Protein AF-A0A6A6KFK3-F1 (afdb_monomer_lite)

Secondary structure (DSSP, 8-state):
--------SS--TTSS-TTTGGG-SEEEE-GGGS-TTTGGGHHHHHHHHHHH--S--SEEEEEES----HHHHHHHHHHHHTTT-SEEEEEE-SSSPEEPPGGGGG-TT-SEEEEESEEE---TT----TT--EEEEES-EE-HHHHHHHHHT-TT--EEEEE--SS-S------TT--S--EEEE-SSS---------S-----B-TTSPBPEEEEEESSSSEEEEEEE-TTTTTSS---EEESSPP--SHHHHHHHHHHHHHHHHHHHHHHHHHHHHHHHHHHHHHHHHHHHHHHHHHHHHHHHHHHHHHHHHHHHHHHHHHHHHHHHHHHHHHHHHH--

Structure (mmCIF, N/CA/C/O backbone):
data_AF-A0A6A6KFK3-F1
#
_entry.id   AF-A0A6A6KFK3-F1
#
loop_
_atom_site.group_PDB
_atom_site.id
_atom_site.type_symbol
_atom_site.label_atom_id
_atom_site.label_alt_id
_atom_site.label_comp_id
_atom_site.label_asym_id
_atom_site.label_entity_id
_atom_site.label_seq_id
_atom_site.pdbx_PDB_ins_code
_atom_site.Cartn_x
_atom_site.Cartn_y
_atom_site.Cartn_z
_atom_site.occupancy
_atom_site.B_iso_or_equiv
_atom_site.auth_seq_id
_atom_site.auth_comp_id
_atom_site.auth_asym_id
_atom_site.auth_atom_id
_atom_site.pdbx_PDB_model_num
ATOM 1 N N . MET A 1 1 ? -30.598 -11.528 20.207 1.00 23.84 1 MET A N 1
ATOM 2 C CA . MET A 1 1 ? -31.319 -10.240 20.283 1.00 23.84 1 MET A CA 1
ATOM 3 C C . MET A 1 1 ? -31.056 -9.486 18.982 1.00 23.84 1 MET A C 1
ATOM 5 O O . MET A 1 1 ? -29.899 -9.348 18.609 1.00 23.84 1 MET A O 1
ATOM 9 N N . PHE A 1 2 ? -32.143 -9.164 18.273 1.00 22.23 2 PHE A N 1
ATOM 10 C CA . PHE A 1 2 ? -32.313 -8.390 17.023 1.00 22.23 2 PHE A CA 1
ATOM 11 C C . PHE A 1 2 ? -31.461 -7.097 16.966 1.00 22.23 2 PHE A C 1
ATOM 13 O O . PHE A 1 2 ? -31.098 -6.606 18.024 1.00 22.23 2 PHE A O 1
ATOM 20 N N . ALA A 1 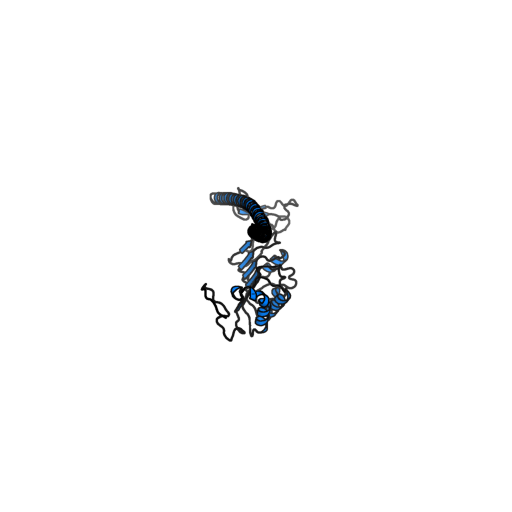3 ? -31.146 -6.391 15.870 1.00 25.17 3 ALA A N 1
ATOM 21 C CA . ALA A 1 3 ? -31.313 -6.417 14.403 1.00 25.17 3 ALA A CA 1
ATOM 22 C C . ALA A 1 3 ? -30.417 -5.246 13.869 1.00 25.17 3 ALA A C 1
ATOM 24 O O . ALA A 1 3 ? -30.033 -4.381 14.646 1.00 25.17 3 ALA A O 1
ATOM 25 N N . THR A 1 4 ? -30.027 -5.091 12.597 1.00 22.23 4 THR A N 1
ATOM 26 C CA . THR A 1 4 ? -30.889 -4.509 11.550 1.00 22.23 4 THR A CA 1
ATOM 27 C C . THR A 1 4 ? -30.185 -4.392 10.186 1.00 22.23 4 THR A C 1
ATOM 29 O O . THR A 1 4 ? -28.983 -4.181 10.068 1.00 22.23 4 THR A O 1
ATOM 32 N N . LYS A 1 5 ? -31.027 -4.514 9.154 1.00 29.05 5 LYS A N 1
ATOM 33 C CA . LYS A 1 5 ? -30.893 -4.135 7.738 1.00 29.05 5 LYS A CA 1
ATOM 34 C C . LYS A 1 5 ? -30.146 -2.804 7.502 1.00 29.05 5 LYS A C 1
ATOM 36 O O . LYS A 1 5 ? -30.608 -1.765 7.967 1.00 29.05 5 LYS A O 1
ATOM 41 N N . ARG A 1 6 ? -29.173 -2.801 6.583 1.00 21.77 6 ARG A N 1
ATOM 42 C CA . ARG A 1 6 ? -29.127 -1.833 5.469 1.00 21.77 6 ARG A CA 1
ATOM 43 C C . ARG A 1 6 ? -28.305 -2.387 4.299 1.00 21.77 6 ARG A C 1
ATOM 45 O O . ARG A 1 6 ? -27.324 -3.089 4.490 1.00 21.77 6 ARG A O 1
ATOM 52 N N . ARG A 1 7 ? -28.845 -2.160 3.104 1.00 26.81 7 ARG A N 1
ATOM 53 C CA . ARG A 1 7 ? -28.520 -2.759 1.806 1.00 26.81 7 ARG A CA 1
ATOM 54 C C . ARG A 1 7 ? -27.370 -1.952 1.188 1.00 26.81 7 ARG A C 1
ATOM 56 O O . ARG A 1 7 ? -27.601 -0.810 0.819 1.00 26.81 7 ARG A O 1
ATOM 63 N N . CYS A 1 8 ? -26.182 -2.536 1.092 1.00 22.73 8 CYS A N 1
ATOM 64 C CA . CYS A 1 8 ? -25.200 -2.214 0.059 1.00 22.73 8 CYS A CA 1
ATOM 65 C C . CYS A 1 8 ? -24.693 -3.544 -0.496 1.00 22.73 8 CYS A C 1
ATOM 67 O O . CYS A 1 8 ? -24.551 -4.528 0.230 1.00 22.73 8 CYS A O 1
ATOM 69 N N . GLU A 1 9 ? -24.583 -3.578 -1.810 1.00 26.97 9 GLU A N 1
ATOM 70 C CA . GLU A 1 9 ? -24.429 -4.754 -2.648 1.00 26.97 9 GLU A CA 1
ATOM 71 C C . GLU A 1 9 ? -23.016 -5.320 -2.523 1.00 26.97 9 GLU A C 1
ATOM 73 O O . GLU A 1 9 ? -22.135 -4.900 -3.246 1.00 26.97 9 GLU A O 1
ATOM 78 N N . ASP A 1 10 ? -22.810 -6.250 -1.591 1.00 25.53 10 ASP A N 1
ATOM 79 C CA . ASP A 1 10 ? -21.775 -7.287 -1.661 1.00 25.53 10 ASP A CA 1
ATOM 80 C C . ASP A 1 10 ? -22.170 -8.403 -0.682 1.00 25.53 10 ASP A C 1
ATOM 82 O O . ASP A 1 10 ? -22.180 -8.241 0.539 1.00 25.53 10 ASP A O 1
ATOM 86 N N . LYS A 1 11 ? -22.650 -9.525 -1.228 1.00 31.12 11 LYS A N 1
ATOM 87 C CA . LYS A 1 11 ? -23.313 -10.590 -0.465 1.00 31.12 11 LYS A CA 1
ATOM 88 C C . LYS A 1 11 ? -22.352 -11.294 0.506 1.00 31.12 11 LYS A C 1
ATOM 90 O O . LYS A 1 11 ? -21.416 -11.983 0.117 1.00 31.12 11 LYS A O 1
ATOM 95 N N . TYR A 1 12 ? -22.694 -11.134 1.779 1.00 37.06 12 TYR A N 1
ATOM 96 C CA . TYR A 1 12 ? -22.168 -11.737 2.998 1.00 37.06 12 TYR A CA 1
ATOM 97 C C . TYR A 1 12 ? -22.155 -13.279 2.991 1.00 37.06 12 TYR A C 1
ATOM 99 O O . TYR A 1 12 ? -23.208 -13.918 3.026 1.00 37.06 12 TYR A O 1
ATOM 107 N N . ILE A 1 13 ? -20.968 -13.887 3.070 1.00 42.84 13 ILE A N 1
ATOM 108 C CA . ILE A 1 13 ? -20.794 -15.309 3.404 1.00 42.84 13 ILE A CA 1
ATOM 109 C C . ILE A 1 13 ? -20.883 -15.422 4.923 1.00 42.84 13 ILE A C 1
ATOM 111 O O . ILE A 1 13 ? -19.942 -15.049 5.597 1.00 42.84 13 ILE A O 1
ATOM 115 N N . VAL A 1 14 ? -22.039 -15.831 5.440 1.00 41.59 14 VAL A N 1
ATOM 116 C CA . VAL A 1 14 ? -22.328 -16.460 6.762 1.00 41.59 14 VAL A CA 1
ATOM 117 C C . VAL A 1 14 ? -23.825 -16.299 7.051 1.00 41.59 14 VAL A C 1
ATOM 119 O O . VAL A 1 14 ? -24.380 -17.030 7.862 1.00 41.59 14 VAL A O 1
ATOM 122 N N . LYS A 1 15 ? -24.537 -15.419 6.334 1.00 38.84 15 LYS A N 1
ATOM 123 C CA . LYS A 1 15 ? -26.001 -15.365 6.435 1.00 38.84 15 LYS A CA 1
ATOM 124 C C . LYS A 1 15 ? -26.731 -16.476 5.676 1.00 38.84 15 LYS A C 1
ATOM 126 O O . LYS A 1 15 ? -27.924 -16.629 5.891 1.00 38.84 15 LYS A O 1
ATOM 131 N N . GLU A 1 16 ? -26.048 -17.229 4.812 1.00 38.00 16 GLU A N 1
ATOM 132 C CA . GLU A 1 16 ? -26.705 -18.150 3.869 1.00 38.00 16 GLU A CA 1
ATOM 133 C C . GLU A 1 16 ? -26.372 -19.635 4.081 1.00 38.00 16 GLU A C 1
ATOM 135 O O . GLU A 1 16 ? -26.774 -20.469 3.279 1.00 38.00 16 GLU A O 1
ATOM 140 N N . VAL A 1 17 ? -25.663 -20.005 5.156 1.00 42.78 17 VAL A N 1
ATOM 141 C CA . VAL A 1 17 ? -25.343 -21.420 5.402 1.00 42.78 17 VAL A CA 1
ATOM 142 C C . VAL A 1 17 ? -25.595 -21.812 6.855 1.00 42.78 17 VAL A C 1
ATOM 144 O O . VAL A 1 17 ? -24.676 -22.145 7.605 1.00 42.78 17 VAL A O 1
ATOM 147 N N . GLU A 1 18 ? -26.867 -21.812 7.251 1.00 41.81 18 GLU A N 1
ATOM 148 C CA . GLU A 1 18 ? -27.326 -22.642 8.367 1.00 41.81 18 GLU A CA 1
ATOM 149 C C . GLU A 1 18 ? -27.025 -24.116 8.021 1.00 41.81 18 GLU A C 1
ATOM 151 O O . GLU A 1 18 ? -27.778 -24.780 7.316 1.00 41.81 18 GLU A O 1
ATOM 156 N N . GLY A 1 19 ? -25.853 -24.607 8.450 1.00 51.38 19 GLY A N 1
ATOM 157 C CA . GLY A 1 19 ? -25.533 -26.040 8.519 1.00 51.38 19 GLY A CA 1
ATOM 158 C C . GLY A 1 19 ? -24.342 -26.581 7.711 1.00 51.38 19 GLY A C 1
ATOM 159 O O . GLY A 1 19 ? -24.045 -27.756 7.869 1.00 51.38 19 GLY A O 1
ATOM 160 N N . LYS A 1 20 ? -23.644 -25.797 6.869 1.00 59.97 20 LYS A N 1
ATOM 161 C CA . LYS A 1 20 ? -22.532 -26.305 6.010 1.00 59.97 20 LYS A CA 1
ATOM 162 C C . LYS A 1 20 ? -21.319 -25.372 5.872 1.00 59.97 20 LYS A C 1
ATOM 164 O O . LYS A 1 20 ? -20.531 -25.497 4.940 1.00 59.97 20 LYS A O 1
ATOM 169 N N . TRP A 1 21 ? -21.139 -24.419 6.787 1.00 66.12 21 TRP A N 1
ATOM 170 C CA . TRP A 1 21 ? -20.007 -23.477 6.743 1.00 66.12 21 TRP A CA 1
ATOM 171 C C . TRP A 1 21 ? -18.633 -24.172 6.815 1.00 66.12 21 TRP A C 1
ATOM 173 O O . TRP A 1 21 ? -17.642 -23.638 6.319 1.00 66.12 21 TRP A O 1
ATOM 183 N N . HIS A 1 22 ? -18.575 -25.371 7.403 1.00 69.69 22 HIS A N 1
ATOM 184 C CA . HIS A 1 22 ? -17.350 -26.150 7.563 1.00 69.69 22 HIS A CA 1
ATOM 185 C C . HIS A 1 22 ? -16.809 -26.718 6.245 1.00 69.69 22 HIS A C 1
ATOM 187 O O . HIS A 1 22 ? -15.664 -27.124 6.257 1.00 69.69 22 HIS A O 1
ATOM 193 N N . THR A 1 23 ? -17.547 -26.691 5.126 1.00 75.25 23 THR A N 1
ATOM 194 C CA . THR A 1 23 ? -17.063 -27.186 3.816 1.00 75.25 23 THR A CA 1
ATOM 195 C C . THR A 1 23 ? -16.925 -26.103 2.745 1.00 75.25 23 THR A C 1
ATOM 197 O O . THR A 1 23 ? -16.720 -26.407 1.570 1.00 75.25 23 THR A O 1
ATOM 200 N N . VAL A 1 24 ? -17.124 -24.832 3.103 1.00 79.50 24 VAL A N 1
ATOM 201 C CA . VAL A 1 24 ? -17.125 -23.722 2.139 1.00 79.50 24 VAL A CA 1
ATOM 202 C C . VAL A 1 24 ? -15.691 -23.341 1.745 1.00 79.50 24 VAL A C 1
ATOM 204 O O . VAL A 1 24 ? -14.943 -22.861 2.593 1.00 79.50 24 VAL A O 1
ATOM 207 N N . PRO A 1 25 ? -15.313 -23.415 0.456 1.00 82.62 25 PRO A N 1
ATOM 208 C CA . PRO A 1 25 ? -13.934 -23.165 0.039 1.00 82.62 25 PRO A CA 1
ATOM 209 C C . PRO A 1 25 ? -13.516 -21.691 0.132 1.00 82.62 25 PRO A C 1
ATOM 211 O O . PRO A 1 25 ? -12.328 -21.378 0.052 1.00 82.62 25 PRO A O 1
ATOM 214 N N . HIS A 1 26 ? -14.475 -20.767 0.244 1.00 83.62 26 HIS A N 1
ATOM 215 C CA . HIS A 1 26 ? -14.241 -19.325 0.277 1.00 83.62 26 HIS A CA 1
ATOM 216 C C . HIS A 1 26 ? -14.673 -18.745 1.625 1.00 83.62 26 HIS A C 1
ATOM 218 O O . HIS A 1 26 ? -15.863 -18.608 1.903 1.00 83.62 26 HIS A O 1
ATOM 224 N N . ILE A 1 27 ? -13.703 -18.361 2.446 1.00 81.31 27 ILE A N 1
ATOM 225 C CA . ILE A 1 27 ? -13.924 -17.804 3.778 1.00 81.31 27 ILE A CA 1
ATOM 226 C C . ILE A 1 27 ? -13.514 -16.331 3.760 1.00 81.31 27 ILE A C 1
ATOM 228 O O . ILE A 1 27 ? -12.358 -15.993 3.502 1.00 81.31 27 ILE A O 1
ATOM 232 N N . ILE A 1 28 ? -14.472 -15.445 4.026 1.00 78.00 28 ILE A N 1
ATOM 233 C CA . ILE A 1 28 ? -14.253 -13.999 4.103 1.00 78.00 28 ILE A CA 1
ATOM 234 C C . ILE A 1 28 ? -14.734 -13.526 5.471 1.00 78.00 28 ILE A C 1
ATOM 236 O O . ILE A 1 28 ? -15.903 -13.670 5.808 1.00 78.00 28 ILE A O 1
ATOM 240 N N . VAL A 1 29 ? -13.815 -12.965 6.247 1.00 73.62 29 VAL A N 1
ATOM 241 C CA . VAL A 1 29 ? -14.045 -12.429 7.585 1.00 73.62 29 VAL A CA 1
ATOM 242 C C . VAL A 1 29 ? -13.746 -10.933 7.539 1.00 73.62 29 VAL A C 1
ATOM 244 O O . VAL A 1 29 ? -12.583 -10.532 7.464 1.00 73.62 29 VAL A O 1
ATOM 247 N N . ASP A 1 30 ? -14.783 -10.099 7.530 1.00 67.12 30 ASP A N 1
ATOM 248 C CA . ASP A 1 30 ? -14.652 -8.639 7.517 1.00 67.12 30 ASP A CA 1
ATOM 249 C C . ASP A 1 30 ? -14.992 -8.009 8.883 1.00 67.12 30 ASP A C 1
ATOM 251 O O . ASP A 1 30 ? -15.391 -8.684 9.829 1.00 67.12 30 ASP A O 1
ATOM 255 N N . GLU A 1 31 ? -14.799 -6.697 9.027 1.00 56.00 31 GLU A N 1
ATOM 256 C CA . GLU A 1 31 ? -15.178 -5.995 10.265 1.00 56.00 31 GLU A CA 1
ATOM 257 C C . GLU A 1 31 ? -16.695 -5.877 10.430 1.00 56.00 31 GLU A C 1
ATOM 259 O O . GLU A 1 31 ? -17.181 -5.841 11.557 1.00 56.00 31 GLU A O 1
ATOM 264 N N . ASN A 1 32 ? -17.459 -5.884 9.331 1.00 57.25 32 ASN A N 1
ATOM 265 C CA . ASN A 1 32 ? -18.922 -5.910 9.405 1.00 57.25 32 ASN A CA 1
ATOM 266 C C . ASN A 1 32 ? -19.428 -7.220 10.025 1.00 57.25 32 ASN A C 1
ATOM 268 O O . ASN A 1 32 ? -20.548 -7.279 10.531 1.00 57.25 32 ASN A O 1
ATOM 272 N N . PHE A 1 33 ? -18.586 -8.254 10.010 1.00 52.91 33 PHE A N 1
ATOM 273 C CA . PHE A 1 33 ? -18.823 -9.543 10.625 1.00 52.91 33 PHE A CA 1
ATOM 274 C C . PHE A 1 33 ? -18.919 -9.473 12.158 1.00 52.91 33 PHE A C 1
ATOM 276 O O . PHE A 1 33 ? -19.613 -10.286 12.773 1.00 52.91 33 PHE A O 1
ATOM 283 N N . PHE A 1 34 ? -18.269 -8.491 12.795 1.00 49.25 34 PHE A N 1
ATOM 284 C CA . PHE A 1 34 ? -18.187 -8.391 14.251 1.00 49.25 34 PHE A CA 1
ATOM 285 C C . PHE A 1 34 ? -18.336 -6.943 14.739 1.00 49.25 34 PHE A C 1
ATOM 287 O O . PHE A 1 34 ? -17.484 -6.102 14.483 1.00 49.25 34 PHE A O 1
ATOM 294 N N . HIS A 1 35 ? -19.366 -6.658 15.547 1.00 51.53 35 HIS A N 1
ATOM 295 C CA . HIS A 1 35 ? -19.443 -5.402 16.314 1.00 51.53 35 HIS A CA 1
ATOM 296 C C . HIS A 1 35 ? -18.144 -5.150 17.112 1.00 51.53 35 HIS A C 1
ATOM 298 O O . HIS A 1 35 ? -17.544 -6.104 17.605 1.00 51.53 35 HIS A O 1
ATOM 304 N N . GLU A 1 36 ? -17.750 -3.885 17.324 1.00 47.75 36 GLU A N 1
ATOM 305 C CA . GLU A 1 36 ? -16.502 -3.464 18.010 1.00 47.75 36 GLU A CA 1
ATOM 306 C C . GLU A 1 36 ? -16.188 -4.228 19.315 1.00 47.75 36 GLU A C 1
ATOM 308 O O . GLU A 1 36 ? -15.032 -4.521 19.620 1.00 47.75 36 GLU A O 1
ATOM 313 N N . ARG A 1 37 ? -17.209 -4.625 20.089 1.00 43.88 37 ARG A N 1
ATOM 314 C CA . ARG A 1 37 ? -17.031 -5.405 21.331 1.00 43.88 37 ARG A CA 1
ATOM 315 C C . ARG A 1 37 ? -16.588 -6.861 21.098 1.00 43.88 37 ARG A C 1
ATOM 317 O O . ARG A 1 37 ? -15.972 -7.453 21.984 1.00 43.88 37 ARG A O 1
ATOM 324 N N . SER A 1 38 ? -16.859 -7.424 19.921 1.00 52.06 38 SER A N 1
ATOM 325 C CA . SER A 1 38 ? -16.566 -8.810 19.525 1.00 52.06 38 SER A CA 1
ATOM 326 C C . SER A 1 38 ? -15.192 -8.987 18.873 1.00 52.06 38 SER A C 1
ATOM 328 O O . SER A 1 38 ? -14.683 -10.108 18.844 1.00 52.06 38 SER A O 1
ATOM 330 N N . GLN A 1 39 ? -14.534 -7.905 18.439 1.00 54.38 39 GLN A N 1
ATOM 331 C CA . GLN A 1 39 ? -13.172 -7.977 17.895 1.00 54.38 39 GLN A CA 1
ATOM 332 C C . GLN A 1 39 ? -12.162 -8.569 18.895 1.00 54.38 39 GLN A C 1
ATOM 334 O O . GLN A 1 39 ? -11.219 -9.249 18.502 1.00 54.38 39 GLN A O 1
ATOM 339 N N . ARG A 1 40 ? -12.400 -8.408 20.207 1.00 54.69 40 ARG A N 1
ATOM 340 C CA . ARG A 1 40 ? -11.566 -9.001 21.271 1.00 54.69 40 ARG A CA 1
ATOM 341 C C . ARG A 1 40 ? -11.558 -10.537 21.277 1.00 54.69 40 ARG A C 1
ATOM 343 O O . ARG A 1 40 ? -10.669 -11.110 21.894 1.00 54.69 40 ARG A O 1
ATOM 350 N N . LYS A 1 41 ? -12.533 -11.196 20.635 1.00 64.44 41 LYS A N 1
ATOM 351 C CA . LYS A 1 41 ? -12.637 -12.666 20.526 1.00 64.44 41 LYS A CA 1
ATOM 352 C C . LYS A 1 41 ? -12.405 -13.181 19.102 1.00 64.44 41 LYS A C 1
ATOM 354 O O . LYS A 1 41 ? -12.470 -14.385 18.875 1.00 64.44 41 LYS A O 1
ATOM 359 N N . LEU A 1 42 ? -12.139 -12.287 18.153 1.00 69.38 42 LEU A N 1
ATOM 360 C CA . LEU A 1 42 ? -12.093 -12.596 16.727 1.00 69.38 42 LEU A CA 1
ATOM 361 C C . LEU A 1 42 ? -10.968 -13.581 16.390 1.00 69.38 42 LEU A C 1
ATOM 363 O O . LEU A 1 42 ? -11.193 -14.510 15.622 1.00 69.38 42 LEU A O 1
ATOM 367 N N . GLU A 1 43 ? -9.811 -13.463 17.045 1.00 71.56 43 GLU A N 1
ATOM 368 C CA . GLU A 1 43 ? -8.711 -14.424 16.885 1.00 71.56 43 GLU A CA 1
ATOM 369 C C . GLU A 1 43 ? -9.133 -15.855 17.263 1.00 71.56 43 GLU A C 1
ATOM 371 O O . GLU A 1 43 ? -8.867 -16.803 16.527 1.00 71.56 43 GLU A O 1
ATOM 376 N N . GLY A 1 44 ? -9.872 -16.003 18.368 1.00 72.38 44 GLY A N 1
ATOM 377 C CA . GLY A 1 44 ? -10.410 -17.290 18.810 1.00 72.38 44 GLY A CA 1
ATOM 378 C C . GLY A 1 44 ? -11.462 -17.857 17.855 1.00 72.38 44 GLY A C 1
ATOM 379 O O . GLY A 1 44 ? -11.523 -19.067 17.655 1.00 72.38 44 GLY A O 1
ATOM 380 N N . ILE A 1 45 ? -12.256 -16.992 17.220 1.00 74.00 45 ILE A N 1
ATOM 381 C CA . ILE A 1 45 ? -13.250 -17.408 16.225 1.00 74.00 45 ILE A CA 1
ATOM 382 C C . ILE A 1 45 ? -12.566 -17.863 14.934 1.00 74.00 45 ILE A C 1
ATOM 384 O O . ILE A 1 45 ? -12.942 -18.898 14.393 1.00 74.00 45 ILE A O 1
ATOM 388 N N . ILE A 1 46 ? -11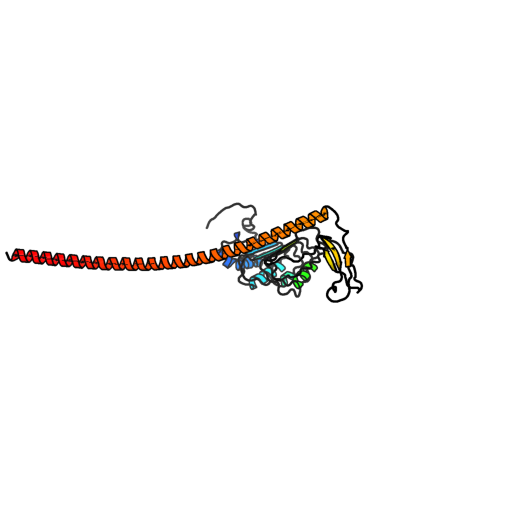.534 -17.153 14.465 1.00 78.19 46 ILE A N 1
ATOM 389 C CA . ILE A 1 46 ? -10.745 -17.586 13.303 1.00 78.19 46 ILE A CA 1
ATOM 390 C C . ILE A 1 46 ? -10.079 -18.932 13.586 1.00 78.19 46 ILE A C 1
ATOM 392 O O . ILE A 1 46 ? -10.191 -19.839 12.765 1.00 78.19 46 ILE A O 1
ATOM 396 N N . ASN A 1 47 ? -9.449 -19.088 14.756 1.00 78.31 47 ASN A N 1
ATOM 397 C CA . ASN A 1 47 ? -8.865 -20.364 15.174 1.00 78.31 47 ASN A CA 1
ATOM 398 C C . ASN A 1 47 ? -9.912 -21.481 15.131 1.00 78.31 47 ASN A C 1
ATOM 400 O O . ASN A 1 47 ? -9.677 -22.524 14.529 1.00 78.31 47 ASN A O 1
ATOM 404 N N . TYR A 1 48 ? -11.093 -21.243 15.708 1.00 77.69 48 TYR A N 1
ATOM 405 C CA . TYR A 1 48 ? -12.184 -22.212 15.690 1.00 77.69 48 TYR A CA 1
ATOM 406 C C . TYR A 1 48 ? -12.616 -22.576 14.264 1.00 77.69 48 TYR A C 1
ATOM 408 O O . TYR A 1 48 ? -12.763 -23.759 13.960 1.00 77.69 48 TYR A O 1
ATOM 416 N N . ILE A 1 49 ? -12.776 -21.584 13.382 1.00 78.56 49 ILE A N 1
ATOM 417 C CA . ILE A 1 49 ? -13.157 -21.808 11.984 1.00 78.56 49 ILE A CA 1
ATOM 418 C C . ILE A 1 49 ? -12.106 -22.664 11.282 1.00 78.56 49 ILE A C 1
ATOM 420 O O . ILE A 1 49 ? -12.460 -23.690 10.717 1.00 78.56 49 ILE A O 1
ATOM 424 N N . LEU A 1 50 ? -10.827 -22.284 11.345 1.00 80.69 50 LEU A N 1
ATOM 425 C CA . LEU A 1 50 ? -9.749 -22.986 10.643 1.00 80.69 50 LEU A CA 1
ATOM 426 C C . LEU A 1 50 ? -9.542 -24.417 11.156 1.00 80.69 50 LEU A C 1
ATOM 428 O O . LEU A 1 50 ? -9.310 -25.318 10.354 1.00 80.69 50 LEU A O 1
ATOM 432 N N . ILE A 1 51 ? -9.673 -24.636 12.469 1.00 81.81 51 ILE A N 1
ATOM 433 C CA . ILE A 1 51 ? -9.534 -25.961 13.093 1.00 81.81 51 ILE A CA 1
ATOM 434 C C . ILE A 1 51 ? -10.695 -26.882 12.705 1.00 81.81 51 ILE A C 1
ATOM 436 O O . ILE A 1 51 ? -10.492 -28.071 12.474 1.00 81.81 51 ILE A O 1
ATOM 440 N N . ARG A 1 52 ? -11.920 -26.352 12.656 1.0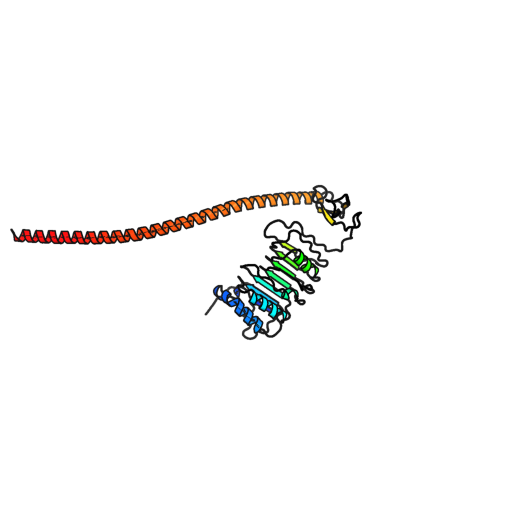0 79.06 52 ARG A N 1
ATOM 441 C CA . ARG A 1 52 ? -13.142 -27.140 12.424 1.00 79.06 52 ARG A CA 1
ATOM 442 C C . ARG A 1 52 ? -13.535 -27.219 10.950 1.00 79.06 52 ARG A C 1
ATOM 444 O O . ARG A 1 52 ? -14.526 -27.865 10.635 1.00 79.06 52 ARG A O 1
ATOM 451 N N . HIS A 1 53 ? -12.797 -26.556 10.062 1.00 82.38 53 HIS A N 1
ATOM 452 C CA . HIS A 1 53 ? -13.080 -26.584 8.636 1.00 82.38 53 HIS A CA 1
ATOM 453 C C . HIS A 1 53 ? -12.698 -27.935 8.020 1.00 82.38 53 HIS A C 1
ATOM 455 O O . HIS A 1 53 ? -11.544 -28.373 8.077 1.00 82.38 53 HIS A O 1
ATOM 461 N N . GLU A 1 54 ? -13.661 -28.570 7.375 1.00 77.62 54 GLU A N 1
ATOM 462 C CA . GLU A 1 54 ? -13.563 -29.844 6.681 1.00 77.62 54 GLU A CA 1
ATOM 463 C C . GLU A 1 54 ? -13.462 -29.602 5.169 1.00 77.62 54 GLU A C 1
ATOM 465 O O . GLU A 1 54 ? -14.352 -29.037 4.546 1.00 77.62 54 GLU A O 1
ATOM 470 N N . GLY A 1 55 ? -12.367 -30.046 4.554 1.00 80.81 55 GLY A N 1
ATOM 471 C CA . GLY A 1 55 ? -12.092 -29.794 3.137 1.00 80.81 55 GLY A CA 1
ATOM 472 C C . GLY A 1 55 ? -11.118 -28.640 2.894 1.00 80.81 55 GLY A C 1
ATOM 473 O O . GLY A 1 55 ? -10.394 -28.218 3.799 1.00 80.81 55 GLY A O 1
ATOM 474 N N . ASN A 1 56 ? -11.053 -28.198 1.638 1.00 84.94 56 ASN A N 1
ATOM 475 C CA . ASN A 1 56 ? -10.060 -27.247 1.141 1.00 84.94 56 ASN A CA 1
ATOM 476 C C . ASN A 1 56 ? -10.568 -25.807 1.230 1.00 84.94 56 ASN A C 1
ATOM 478 O O . ASN A 1 56 ? -11.710 -25.530 0.875 1.00 84.94 56 ASN A O 1
ATOM 482 N N . ILE A 1 57 ? -9.686 -24.887 1.619 1.00 86.81 57 ILE A N 1
ATOM 483 C CA . ILE A 1 57 ? -9.956 -23.447 1.653 1.00 86.81 57 ILE A CA 1
ATOM 484 C C . ILE A 1 57 ? -9.195 -22.824 0.491 1.00 86.81 57 ILE A C 1
ATOM 486 O O . ILE A 1 57 ? -8.005 -22.548 0.593 1.00 86.81 57 ILE A O 1
ATOM 490 N N . GLU A 1 58 ? -9.879 -22.590 -0.622 1.00 86.50 58 GLU A N 1
ATOM 491 C CA . GLU A 1 58 ? -9.270 -21.985 -1.806 1.00 86.50 58 GLU A CA 1
ATOM 492 C C . GLU A 1 58 ? -9.056 -20.478 -1.648 1.00 86.50 58 GLU A C 1
ATOM 494 O O . GLU A 1 58 ? -8.084 -19.934 -2.175 1.00 86.50 58 GLU A O 1
ATOM 499 N N . LYS A 1 59 ? -9.944 -19.800 -0.912 1.00 87.44 59 LYS A N 1
ATOM 500 C CA . LYS A 1 59 ? -9.886 -18.356 -0.681 1.00 87.44 59 LYS A CA 1
ATOM 501 C C . LYS A 1 59 ? -10.082 -18.037 0.788 1.00 87.44 59 LYS A C 1
ATOM 503 O O . LYS A 1 59 ? -11.122 -18.352 1.356 1.00 87.44 59 LYS A O 1
ATOM 508 N N . PHE A 1 60 ? -9.118 -17.334 1.368 1.00 87.00 60 PHE A N 1
ATOM 509 C CA . PHE A 1 60 ? -9.202 -16.814 2.723 1.00 87.00 60 PHE A CA 1
ATOM 510 C C . PHE A 1 60 ? -8.925 -15.313 2.728 1.00 87.00 60 PHE A C 1
ATOM 512 O O . PHE A 1 60 ? -7.879 -14.854 2.265 1.00 87.00 60 PHE A O 1
ATOM 519 N N . SER A 1 61 ? -9.861 -14.537 3.264 1.00 84.00 61 SER A N 1
ATOM 520 C CA . SER A 1 61 ? -9.697 -13.101 3.455 1.00 84.00 61 SER A CA 1
ATOM 521 C C . SER A 1 61 ? -10.076 -12.724 4.873 1.00 84.00 61 SER A C 1
ATOM 523 O O . SER A 1 61 ? -11.202 -12.974 5.285 1.00 84.00 61 SER A O 1
ATOM 525 N N . VAL A 1 62 ? -9.169 -12.071 5.591 1.00 83.31 62 VAL A N 1
ATOM 526 C CA . VAL A 1 62 ? -9.434 -11.528 6.923 1.00 83.31 62 VAL A CA 1
ATOM 527 C C . VAL A 1 62 ? -9.093 -10.040 6.959 1.00 83.31 62 VAL A C 1
ATOM 529 O O . VAL A 1 62 ? -8.028 -9.621 6.500 1.00 83.31 62 VAL A O 1
ATOM 532 N N . SER A 1 63 ? -10.007 -9.237 7.499 1.00 76.62 63 SER A N 1
ATOM 533 C CA . SER A 1 63 ? -9.801 -7.816 7.770 1.00 76.62 63 SER A CA 1
ATOM 534 C C . SER A 1 63 ? -10.053 -7.547 9.244 1.00 76.62 63 SER A C 1
ATOM 536 O O . SER A 1 63 ? -11.174 -7.713 9.718 1.00 76.62 63 SER A O 1
ATOM 538 N N . VAL A 1 64 ? -9.010 -7.141 9.964 1.00 73.56 64 VAL A N 1
ATOM 539 C CA . VAL A 1 64 ? -9.052 -6.950 11.418 1.00 73.56 64 VAL A CA 1
ATOM 540 C C . VAL A 1 64 ? -8.451 -5.612 11.819 1.00 73.56 64 VAL A C 1
ATOM 542 O O . VAL A 1 64 ? -7.515 -5.109 11.190 1.00 73.56 64 VAL A O 1
ATOM 545 N N . GLU A 1 65 ? -8.962 -5.044 12.909 1.00 69.81 65 GLU A N 1
ATOM 546 C CA . GLU A 1 65 ? -8.461 -3.768 13.406 1.00 69.81 65 GLU A CA 1
ATOM 547 C C . GLU A 1 65 ? -7.045 -3.917 13.971 1.00 69.81 65 GLU A C 1
ATOM 549 O O . GLU A 1 65 ? -6.158 -3.162 13.588 1.00 69.81 65 GLU A O 1
ATOM 554 N N . LYS A 1 66 ? -6.804 -4.918 14.826 1.00 68.56 66 LYS A N 1
ATOM 555 C CA . LYS A 1 66 ? -5.487 -5.229 15.399 1.00 68.56 66 LYS A CA 1
ATOM 556 C C . LYS A 1 66 ? -5.400 -6.712 15.759 1.00 68.56 66 LYS A C 1
ATOM 558 O O . LYS A 1 66 ? -6.332 -7.244 16.355 1.00 68.56 66 LYS A O 1
ATOM 563 N N . VAL A 1 67 ? -4.261 -7.338 15.468 1.00 63.66 67 VAL A N 1
ATOM 564 C CA . VAL A 1 67 ? -3.893 -8.656 16.012 1.00 63.66 67 VAL A CA 1
ATOM 565 C C . VAL A 1 67 ? -3.021 -8.416 17.240 1.00 63.66 67 VAL A C 1
ATOM 567 O O . VAL A 1 67 ? -2.057 -7.650 17.173 1.00 63.66 67 VAL A O 1
ATOM 570 N N . LYS A 1 68 ? -3.410 -8.968 18.389 1.00 63.53 68 LYS A N 1
ATOM 571 C CA . LYS A 1 68 ? -2.663 -8.810 19.644 1.00 63.53 68 LYS A CA 1
ATOM 572 C C . LYS A 1 68 ? -1.576 -9.865 19.786 1.00 63.53 68 LYS A C 1
ATOM 574 O O . LYS A 1 68 ? -0.517 -9.536 20.311 1.00 63.53 68 LYS A O 1
ATOM 579 N N . ASP A 1 69 ? -1.843 -11.086 19.328 1.00 63.31 69 ASP A N 1
ATOM 580 C CA . ASP A 1 69 ? -0.935 -12.221 19.475 1.00 63.31 69 ASP A CA 1
ATOM 581 C C . ASP A 1 69 ? -0.409 -12.699 18.113 1.00 63.31 69 ASP A C 1
ATOM 583 O O . ASP A 1 69 ? -1.144 -13.224 17.272 1.00 63.31 69 ASP A O 1
ATOM 587 N N . CYS A 1 70 ? 0.895 -12.528 17.892 1.00 57.44 70 CYS A N 1
ATOM 588 C CA . CYS A 1 70 ? 1.565 -12.978 16.675 1.00 57.44 70 CYS A CA 1
ATOM 589 C C . CYS A 1 70 ? 1.549 -14.510 16.521 1.00 57.44 70 CYS A C 1
ATOM 591 O O . CYS A 1 70 ? 1.675 -15.013 15.401 1.00 57.44 70 CYS A O 1
ATOM 593 N N . TYR A 1 71 ? 1.350 -15.260 17.612 1.00 60.22 71 TYR A N 1
ATOM 594 C CA . TYR A 1 71 ? 1.250 -16.717 17.587 1.00 60.22 71 TYR A CA 1
ATOM 595 C C . TYR A 1 71 ? 0.007 -17.192 16.826 1.00 60.22 71 TYR A C 1
ATOM 597 O O . TYR A 1 71 ? 0.098 -18.102 15.999 1.00 60.22 71 TYR A O 1
ATOM 605 N N . ASN A 1 72 ? -1.133 -16.515 17.005 1.00 68.44 72 ASN A N 1
ATOM 606 C CA . ASN A 1 72 ? -2.372 -16.845 16.296 1.00 68.44 72 ASN A CA 1
ATOM 607 C C . ASN A 1 72 ? -2.206 -16.713 14.780 1.00 68.44 72 ASN A C 1
ATOM 609 O O . ASN A 1 72 ? -2.646 -17.570 14.023 1.00 68.44 72 ASN A O 1
ATOM 613 N N . MET A 1 73 ? -1.471 -15.704 14.323 1.00 72.44 73 MET A N 1
ATOM 614 C CA . MET A 1 73 ? -1.214 -15.510 12.900 1.00 72.44 73 MET A CA 1
ATOM 615 C C . MET A 1 73 ? -0.353 -16.620 12.286 1.00 72.44 73 MET A C 1
ATOM 617 O O . MET A 1 73 ? -0.636 -17.072 11.176 1.00 72.44 73 MET A O 1
ATOM 621 N N . LYS A 1 74 ? 0.666 -17.098 13.013 1.00 76.19 74 LYS A N 1
ATOM 622 C CA . LYS A 1 74 ? 1.463 -18.262 12.593 1.00 76.19 74 LYS A CA 1
ATOM 623 C C . LYS A 1 74 ? 0.587 -19.505 12.460 1.00 76.19 74 LYS A C 1
ATOM 625 O O . LYS A 1 74 ? 0.674 -20.194 11.448 1.00 76.19 74 LYS A O 1
ATOM 630 N N . LEU A 1 75 ? -0.299 -19.743 13.430 1.00 77.25 75 LEU A N 1
ATOM 631 C CA . LEU A 1 75 ? -1.259 -20.847 13.380 1.00 77.25 75 LEU A CA 1
ATOM 632 C C . LEU A 1 75 ? -2.226 -20.729 12.198 1.00 77.25 75 LEU A C 1
ATOM 634 O O . LEU A 1 75 ? -2.525 -21.738 11.557 1.00 77.25 75 LEU A O 1
ATOM 638 N N . TRP A 1 76 ? -2.694 -19.518 11.876 1.00 83.88 76 TRP A N 1
ATOM 639 C CA . TRP A 1 76 ? -3.585 -19.301 10.733 1.00 83.88 76 TRP A CA 1
ATOM 640 C C . TRP A 1 76 ? -2.895 -19.644 9.424 1.00 83.88 76 TRP A C 1
ATOM 642 O O . TRP A 1 76 ? -3.426 -20.438 8.652 1.00 83.88 76 TRP A O 1
ATOM 652 N N . ILE A 1 77 ? -1.701 -19.089 9.195 1.00 81.62 77 ILE A N 1
ATOM 653 C CA . ILE A 1 77 ? -0.914 -19.385 7.997 1.00 81.62 77 ILE A CA 1
ATOM 654 C C . ILE A 1 77 ? -0.653 -20.883 7.910 1.00 81.62 77 ILE A C 1
ATOM 656 O O . ILE A 1 77 ? -0.990 -21.490 6.899 1.00 81.62 77 ILE A O 1
ATOM 660 N N . TRP A 1 78 ? -0.141 -21.495 8.978 1.00 82.44 78 TRP A N 1
ATOM 661 C CA . TRP A 1 78 ? 0.140 -22.926 9.005 1.00 82.44 78 TRP A CA 1
ATOM 662 C C . TRP A 1 78 ? -1.093 -23.765 8.641 1.00 82.44 78 TRP A C 1
ATOM 664 O O . TRP A 1 78 ? -1.007 -24.630 7.772 1.00 82.44 78 TRP A O 1
ATOM 674 N N . SER A 1 79 ? -2.256 -23.455 9.220 1.00 83.12 79 SER A N 1
ATOM 675 C CA . SER A 1 79 ? -3.510 -24.169 8.943 1.00 83.12 79 SER A CA 1
ATOM 676 C C . SER A 1 79 ? -3.962 -24.002 7.490 1.00 83.12 79 SER A C 1
ATOM 678 O O . SER A 1 79 ? -4.367 -24.969 6.851 1.00 83.12 79 SER A O 1
ATOM 680 N N . LEU A 1 80 ? -3.867 -22.789 6.939 1.00 85.62 80 LEU A N 1
ATOM 681 C CA . LEU A 1 80 ? -4.255 -22.494 5.556 1.00 85.62 80 LEU A CA 1
ATOM 682 C C . LEU A 1 80 ? -3.339 -23.174 4.534 1.00 85.62 80 LEU A C 1
ATOM 684 O O . LEU A 1 80 ? -3.808 -23.616 3.485 1.00 85.62 80 LEU A O 1
ATOM 688 N N . LEU A 1 81 ? -2.049 -23.309 4.848 1.00 83.19 81 LEU A N 1
ATOM 689 C CA . LEU A 1 81 ? -1.093 -24.029 4.005 1.00 83.19 81 LEU A CA 1
ATOM 690 C C . LEU A 1 81 ? -1.449 -25.516 3.872 1.00 83.19 81 LEU A C 1
ATOM 692 O O . LEU A 1 81 ? -1.243 -26.087 2.804 1.00 83.19 81 LEU A O 1
ATOM 696 N N . GLN A 1 82 ? -2.053 -26.121 4.900 1.00 82.19 82 GLN A N 1
ATOM 697 C CA . GLN A 1 82 ? -2.557 -27.501 4.839 1.00 82.19 82 GLN A CA 1
ATOM 698 C C . GLN A 1 82 ? -3.862 -27.638 4.031 1.00 82.19 82 GLN A C 1
ATOM 700 O O . GLN A 1 82 ? -4.288 -28.750 3.734 1.00 82.19 82 GLN A O 1
ATOM 705 N N . LYS A 1 83 ? -4.518 -26.524 3.678 1.00 83.31 83 LYS A N 1
ATOM 706 C CA . LYS A 1 83 ? -5.870 -26.485 3.089 1.00 83.31 83 LYS A CA 1
ATOM 707 C C . LYS A 1 83 ? -5.881 -26.072 1.608 1.00 83.31 83 LYS A C 1
ATOM 709 O O . LYS A 1 83 ? -6.942 -25.743 1.081 1.00 83.31 83 LYS A O 1
ATOM 714 N N . SER A 1 84 ? -4.734 -26.128 0.917 1.00 83.75 84 SER A N 1
ATOM 715 C CA . SER A 1 84 ? -4.568 -25.845 -0.531 1.00 83.75 84 SER A CA 1
ATOM 716 C C . SER A 1 84 ? -5.022 -24.447 -0.989 1.00 83.75 84 SER A C 1
ATOM 718 O O . SER A 1 84 ? -5.720 -24.277 -1.991 1.00 83.75 84 SER A O 1
ATOM 720 N N . ILE A 1 85 ? -4.626 -23.421 -0.237 1.00 89.25 85 ILE A N 1
ATOM 721 C CA . ILE A 1 85 ? -5.020 -22.034 -0.500 1.00 89.25 85 ILE A CA 1
ATOM 722 C C . ILE A 1 85 ? -4.505 -21.480 -1.839 1.00 89.25 85 ILE A C 1
ATOM 724 O O . ILE A 1 85 ? -3.332 -21.612 -2.189 1.00 89.25 85 ILE A O 1
ATOM 728 N N . LYS A 1 86 ? -5.396 -20.798 -2.573 1.00 90.06 86 LYS A N 1
ATOM 729 C CA . LYS A 1 86 ? -5.110 -20.113 -3.846 1.00 90.06 86 LYS A CA 1
ATOM 730 C C . LYS A 1 86 ? -5.168 -18.590 -3.712 1.00 90.06 86 LYS A C 1
ATOM 732 O O . LYS A 1 86 ? -4.404 -17.892 -4.374 1.00 90.06 86 LYS A O 1
ATOM 737 N N . GLU A 1 87 ? -6.050 -18.049 -2.877 1.00 91.31 87 GLU A N 1
ATOM 738 C CA . GLU A 1 87 ? -6.186 -16.607 -2.643 1.00 91.31 87 GLU A CA 1
ATOM 739 C C . GLU A 1 87 ? -6.090 -16.293 -1.147 1.00 91.31 87 GLU A C 1
ATOM 741 O O . GLU A 1 87 ? -6.939 -16.727 -0.371 1.00 91.31 87 GLU A O 1
ATOM 746 N N . LEU A 1 88 ? -5.092 -15.500 -0.751 1.00 90.19 88 LEU A N 1
ATOM 747 C CA . LEU A 1 88 ? -4.902 -15.058 0.629 1.00 90.19 88 LEU A CA 1
ATOM 748 C C . LEU A 1 88 ? -4.929 -13.532 0.722 1.00 90.19 88 LEU A C 1
ATOM 750 O O . LEU A 1 88 ? -4.158 -12.843 0.052 1.00 90.19 88 LEU A O 1
ATOM 754 N N . SER A 1 89 ? -5.775 -13.003 1.603 1.00 87.50 89 SER A N 1
ATOM 755 C CA . SER A 1 89 ? -5.807 -11.584 1.948 1.00 87.50 89 SER A CA 1
ATOM 756 C C . SER A 1 89 ? -5.786 -11.394 3.460 1.00 87.50 89 SER A C 1
ATOM 758 O O . SER A 1 89 ? -6.711 -11.808 4.154 1.00 87.50 89 SER A O 1
ATOM 760 N N . LEU A 1 90 ? -4.739 -10.749 3.970 1.00 85.62 90 LEU A N 1
ATOM 761 C CA . LEU A 1 90 ? -4.581 -10.400 5.379 1.00 85.62 90 LEU A CA 1
ATOM 762 C C . LEU A 1 90 ? -4.476 -8.879 5.506 1.00 85.62 90 LEU A C 1
ATOM 764 O O . LEU A 1 90 ? -3.472 -8.275 5.119 1.00 85.62 90 LEU A O 1
ATOM 768 N N . ILE A 1 91 ? -5.524 -8.251 6.035 1.00 80.19 91 ILE A N 1
ATOM 769 C CA . ILE A 1 91 ? -5.607 -6.797 6.173 1.00 80.19 91 ILE A CA 1
ATOM 770 C C . ILE A 1 91 ? -5.656 -6.434 7.654 1.00 80.19 91 ILE A C 1
ATOM 772 O O . ILE A 1 91 ? -6.636 -6.727 8.335 1.00 80.19 91 ILE A O 1
ATOM 776 N N . ILE A 1 92 ? -4.610 -5.764 8.141 1.00 77.50 92 ILE A N 1
ATOM 777 C CA . ILE A 1 92 ? -4.532 -5.257 9.515 1.00 77.50 92 ILE A CA 1
ATOM 778 C C . ILE A 1 92 ? -4.542 -3.726 9.455 1.00 77.50 92 ILE A C 1
ATOM 780 O O . ILE A 1 92 ? -3.779 -3.122 8.696 1.00 77.50 92 ILE A O 1
ATOM 784 N N . ARG A 1 93 ? -5.454 -3.073 10.187 1.00 68.50 93 ARG A N 1
ATOM 785 C CA . ARG A 1 93 ? -5.661 -1.613 10.076 1.00 68.50 93 ARG A CA 1
ATOM 786 C C . ARG A 1 93 ? -4.850 -0.786 11.073 1.00 68.50 93 ARG A C 1
ATOM 788 O O . ARG A 1 93 ? -4.484 0.343 10.745 1.00 68.50 93 ARG A O 1
ATOM 795 N N . ARG A 1 94 ? -4.582 -1.318 12.267 1.00 64.06 94 ARG A N 1
ATOM 796 C CA . ARG A 1 94 ? -3.906 -0.642 13.384 1.00 64.06 94 ARG A CA 1
ATOM 797 C C . ARG A 1 94 ? -2.930 -1.585 14.095 1.00 64.06 94 ARG A C 1
ATOM 799 O O . ARG A 1 94 ? -3.129 -2.795 14.148 1.00 64.06 94 ARG A O 1
ATOM 806 N N . GLY A 1 95 ? -1.916 -1.004 14.733 1.00 62.59 95 GLY A N 1
ATOM 807 C CA . GLY A 1 95 ? -0.924 -1.727 15.534 1.00 62.59 95 GLY A CA 1
ATOM 808 C C . GLY A 1 95 ? 0.485 -1.673 14.948 1.00 62.59 95 GLY A C 1
ATOM 809 O O . GLY A 1 95 ? 0.723 -1.000 13.950 1.00 62.59 95 GLY A O 1
ATOM 810 N N . GLN A 1 96 ? 1.416 -2.357 15.615 1.00 63.31 96 GLN A N 1
ATOM 811 C CA . GLN A 1 96 ? 2.777 -2.551 15.113 1.00 63.31 96 GLN A CA 1
ATOM 812 C C . GLN A 1 96 ? 2.760 -3.498 13.908 1.00 63.31 96 GLN A C 1
ATOM 814 O O . GLN A 1 96 ? 1.835 -4.303 13.767 1.00 63.31 96 GLN A O 1
ATOM 819 N N . HIS A 1 97 ? 3.775 -3.398 13.048 1.00 64.44 97 HIS A N 1
ATOM 820 C CA . HIS A 1 97 ? 3.908 -4.305 11.913 1.00 64.44 97 HIS A CA 1
ATOM 821 C C . HIS A 1 97 ? 4.020 -5.747 12.412 1.00 64.44 97 HIS A C 1
ATOM 823 O O . HIS A 1 97 ? 4.846 -6.057 13.270 1.00 64.44 97 HIS A O 1
ATOM 829 N N . ASN A 1 98 ? 3.170 -6.626 11.882 1.00 69.69 98 ASN A N 1
ATOM 830 C CA . ASN A 1 98 ? 3.229 -8.042 12.218 1.00 69.69 98 ASN A CA 1
ATOM 831 C C . ASN A 1 98 ? 4.250 -8.729 11.322 1.00 69.69 98 ASN A C 1
ATOM 833 O O . ASN A 1 98 ? 4.259 -8.515 10.109 1.00 69.69 98 ASN A O 1
ATOM 837 N N . GLU A 1 99 ? 5.099 -9.561 11.912 1.00 73.81 99 GLU A N 1
ATOM 838 C CA . GLU A 1 99 ? 6.064 -10.338 11.147 1.00 73.81 99 GLU A CA 1
ATOM 839 C C . GLU A 1 99 ? 5.332 -11.383 10.301 1.00 73.81 99 GLU A C 1
ATOM 841 O O . GLU A 1 99 ? 4.561 -12.190 10.827 1.00 73.81 99 GLU A O 1
ATOM 846 N N . VAL A 1 100 ? 5.553 -11.358 8.985 1.00 74.31 100 VAL A N 1
ATOM 847 C CA . VAL A 1 100 ? 4.999 -12.376 8.085 1.00 74.31 100 VAL A CA 1
ATOM 848 C C . VAL A 1 100 ? 5.677 -13.712 8.398 1.00 74.31 100 VAL A C 1
ATOM 850 O O . VAL A 1 100 ? 6.905 -13.786 8.307 1.00 74.31 100 VAL A O 1
ATOM 853 N N . PRO A 1 101 ? 4.923 -14.781 8.714 1.00 72.94 101 PRO A N 1
ATOM 854 C CA . PRO A 1 101 ? 5.509 -16.103 8.893 1.00 72.94 101 PRO A CA 1
ATOM 855 C C . PRO A 1 101 ? 6.240 -16.545 7.623 1.00 72.94 101 PRO A C 1
ATOM 857 O O . PRO A 1 101 ? 5.672 -16.497 6.528 1.00 72.94 101 PRO A O 1
ATOM 860 N N . SER A 1 102 ? 7.487 -16.998 7.764 1.00 74.12 102 SER A N 1
ATOM 861 C CA . SER A 1 102 ? 8.321 -17.429 6.636 1.00 74.12 102 SER A CA 1
ATOM 862 C C . SER A 1 102 ? 7.683 -18.571 5.838 1.00 74.12 102 SER A C 1
ATOM 864 O O . SER A 1 102 ? 7.878 -18.659 4.628 1.00 74.12 102 SER A O 1
ATOM 866 N N . ASP A 1 103 ? 6.853 -19.390 6.487 1.00 76.38 103 ASP A N 1
ATOM 867 C CA . ASP A 1 103 ? 6.101 -20.490 5.879 1.00 76.38 103 ASP A CA 1
ATOM 868 C C . ASP A 1 103 ? 5.173 -20.038 4.744 1.00 76.38 103 ASP A C 1
ATOM 870 O O . ASP A 1 103 ? 4.955 -20.786 3.790 1.00 76.38 103 ASP A O 1
ATOM 874 N N . LEU A 1 104 ? 4.662 -18.799 4.791 1.00 80.62 104 LEU A N 1
ATOM 875 C CA . LEU A 1 104 ? 3.810 -18.258 3.729 1.00 80.62 104 LEU A CA 1
ATOM 876 C C . LEU A 1 104 ? 4.544 -18.228 2.379 1.00 80.62 104 LEU A C 1
ATOM 878 O O . LEU A 1 104 ? 3.948 -18.492 1.335 1.00 80.62 104 LEU A O 1
ATOM 882 N N . PHE A 1 105 ? 5.850 -17.965 2.407 1.00 76.88 105 PHE A N 1
ATOM 883 C CA . PHE A 1 105 ? 6.713 -17.924 1.227 1.00 76.88 105 PHE A CA 1
ATOM 884 C C . PHE A 1 105 ? 6.990 -19.323 0.642 1.00 76.88 105 PHE A C 1
ATOM 886 O O . PHE A 1 105 ? 7.459 -19.448 -0.488 1.00 76.88 105 PHE A O 1
ATOM 893 N N . SER A 1 106 ? 6.644 -20.397 1.350 1.00 75.69 106 SER A N 1
ATOM 894 C CA . SER A 1 106 ? 6.727 -21.765 0.825 1.00 75.69 106 SER A CA 1
ATOM 895 C C . SER A 1 106 ? 5.489 -22.172 0.010 1.00 75.69 106 SER A C 1
ATOM 897 O O . SER A 1 106 ? 5.513 -23.205 -0.660 1.00 75.69 106 SER A O 1
ATOM 899 N N . CYS A 1 107 ? 4.412 -21.374 0.020 1.00 78.50 107 CYS A N 1
ATOM 900 C CA . CYS A 1 107 ? 3.140 -21.709 -0.625 1.00 78.50 107 CYS A CA 1
ATOM 901 C C . CYS A 1 107 ? 3.185 -21.577 -2.158 1.00 78.50 107 CYS A C 1
ATOM 903 O O . CYS A 1 107 ? 3.047 -20.487 -2.706 1.00 78.50 107 CYS A O 1
ATOM 905 N N . GLN A 1 108 ? 3.311 -22.696 -2.874 1.00 82.12 108 GLN A N 1
ATOM 906 C CA . GLN A 1 108 ? 3.441 -22.695 -4.341 1.00 82.12 108 GLN A CA 1
ATOM 907 C C . GLN A 1 108 ? 2.115 -22.586 -5.108 1.00 82.12 108 GLN A C 1
ATOM 909 O O . GLN A 1 108 ? 2.111 -22.286 -6.301 1.00 82.12 108 GLN A O 1
ATOM 914 N N . GLN A 1 109 ? 0.984 -22.841 -4.448 1.00 84.00 109 GLN A N 1
ATOM 915 C CA . GLN A 1 109 ? -0.343 -22.858 -5.080 1.00 84.00 109 GLN A CA 1
ATOM 916 C C . GLN A 1 109 ? -1.016 -21.478 -5.112 1.00 84.00 109 GLN A C 1
ATOM 918 O O . GLN A 1 109 ? -2.056 -21.306 -5.752 1.00 84.00 109 GLN A O 1
ATOM 923 N N . LEU A 1 110 ? -0.413 -20.492 -4.445 1.00 88.06 110 LEU A N 1
ATOM 924 C CA . LEU A 1 110 ? -0.985 -19.169 -4.279 1.00 88.06 110 LEU A CA 1
ATOM 925 C C . LEU A 1 110 ? -1.010 -18.402 -5.608 1.00 88.06 110 LEU A C 1
ATOM 927 O O . LEU A 1 110 ? 0.015 -18.217 -6.260 1.00 88.06 110 LEU A O 1
ATOM 931 N N . ARG A 1 111 ? -2.199 -17.928 -5.982 1.00 89.94 111 ARG A N 1
ATOM 932 C CA . ARG A 1 111 ? -2.478 -17.106 -7.167 1.00 89.94 111 ARG A CA 1
ATOM 933 C C . ARG A 1 111 ? -2.661 -15.635 -6.831 1.00 89.94 111 ARG A C 1
ATOM 935 O O . ARG A 1 111 ? -2.316 -14.782 -7.646 1.00 89.94 111 ARG A O 1
ATOM 942 N N . LYS A 1 112 ? -3.204 -15.320 -5.651 1.00 89.38 112 LYS A N 1
ATOM 943 C CA . LYS A 1 112 ? -3.381 -13.936 -5.189 1.00 89.38 112 LYS A CA 1
ATOM 944 C C . LYS A 1 112 ? -2.929 -13.778 -3.745 1.00 89.38 112 LYS A C 1
ATOM 946 O O . LYS A 1 112 ? -3.370 -14.539 -2.886 1.00 89.38 112 LYS A O 1
ATOM 951 N N . LEU A 1 113 ? -2.109 -12.764 -3.488 1.00 89.69 113 LEU A N 1
ATOM 952 C CA . LEU A 1 113 ? -1.627 -12.404 -2.159 1.00 89.69 113 LEU A CA 1
ATOM 953 C C . LEU A 1 113 ? -1.884 -10.922 -1.890 1.00 89.69 113 LEU A C 1
ATOM 955 O O . LEU A 1 113 ? -1.460 -10.070 -2.667 1.00 89.69 113 LEU A O 1
ATOM 959 N N . SER A 1 114 ? -2.549 -10.613 -0.780 1.00 88.31 114 SER A N 1
ATOM 960 C CA . SER A 1 114 ? -2.769 -9.245 -0.312 1.00 88.31 114 SER A CA 1
ATOM 961 C C . SER A 1 114 ? -2.376 -9.111 1.156 1.00 88.31 114 SER A C 1
ATOM 963 O O . SER A 1 114 ? -2.951 -9.790 2.002 1.00 88.31 114 SER A O 1
ATOM 965 N N . LEU A 1 115 ? -1.417 -8.236 1.466 1.00 86.06 115 LEU A N 1
ATOM 966 C CA . LEU A 1 115 ? -0.913 -7.988 2.821 1.00 86.06 115 LEU A CA 1
ATOM 967 C C . LEU A 1 115 ? -0.980 -6.492 3.160 1.00 86.06 115 LEU A C 1
ATOM 969 O O . LEU A 1 115 ? -0.535 -5.656 2.371 1.00 86.06 115 LEU A O 1
ATOM 973 N N . CYS A 1 116 ? -1.500 -6.150 4.344 1.00 84.31 116 CYS A N 1
ATOM 974 C CA . CYS A 1 116 ? -1.541 -4.775 4.857 1.00 84.31 116 CYS A CA 1
ATOM 975 C C . CYS A 1 116 ? -1.010 -4.672 6.302 1.00 84.31 116 CYS A C 1
ATOM 977 O O . CYS A 1 116 ? -1.483 -5.427 7.148 1.00 84.31 116 CYS A O 1
ATOM 979 N N . HIS A 1 117 ? -0.092 -3.733 6.588 1.00 75.69 117 HIS A N 1
ATOM 980 C CA . HIS A 1 117 ? 0.605 -3.561 7.889 1.00 75.69 117 HIS A CA 1
ATOM 981 C C . HIS A 1 117 ? 1.428 -4.779 8.345 1.00 75.69 117 HIS A C 1
ATOM 983 O O . HIS A 1 117 ? 1.290 -5.285 9.463 1.00 75.69 117 HIS A O 1
ATOM 989 N N . PHE A 1 118 ? 2.327 -5.233 7.477 1.00 76.50 118 PHE A N 1
ATOM 990 C CA . PHE A 1 118 ? 3.221 -6.358 7.753 1.00 76.50 118 PHE A CA 1
ATOM 991 C C . PHE A 1 118 ? 4.693 -5.950 7.716 1.00 76.50 118 PHE A C 1
ATOM 993 O O . PHE A 1 118 ? 5.043 -4.919 7.147 1.00 76.50 118 PHE A O 1
ATOM 1000 N N . GLU A 1 119 ? 5.555 -6.759 8.318 1.00 76.44 119 GLU A N 1
ATOM 1001 C CA . GLU A 1 119 ? 7.008 -6.667 8.208 1.00 76.44 119 GLU A CA 1
ATOM 1002 C C . GLU A 1 119 ? 7.574 -7.999 7.709 1.00 76.44 119 GLU A C 1
ATOM 1004 O O . GLU A 1 119 ? 7.245 -9.070 8.220 1.00 76.44 119 GLU A O 1
ATOM 1009 N N . VAL A 1 120 ? 8.430 -7.929 6.692 1.00 76.12 120 VAL A N 1
ATOM 1010 C CA . VAL A 1 120 ? 9.142 -9.071 6.120 1.00 76.12 120 VAL A CA 1
ATOM 1011 C C . VAL A 1 120 ? 10.613 -8.923 6.478 1.00 76.12 120 VAL A C 1
ATOM 1013 O O . VAL A 1 120 ? 11.358 -8.216 5.800 1.00 76.12 120 VAL A O 1
ATOM 1016 N N . LYS A 1 121 ? 11.033 -9.587 7.559 1.00 70.81 121 LYS A N 1
ATOM 1017 C CA . LYS A 1 121 ? 12.427 -9.535 8.019 1.00 70.81 121 LYS A CA 1
ATOM 1018 C C . LYS A 1 121 ? 13.335 -10.447 7.204 1.00 70.81 121 LYS A C 1
ATOM 1020 O O . LYS A 1 121 ? 14.444 -10.052 6.860 1.00 70.81 121 LYS A O 1
ATOM 1025 N N . GLN A 1 122 ? 12.892 -11.675 6.924 1.00 65.94 122 GLN A N 1
ATOM 1026 C CA . GLN A 1 122 ? 13.736 -12.729 6.357 1.00 65.94 122 GLN A CA 1
ATOM 1027 C C . GLN A 1 122 ? 12.925 -13.719 5.502 1.00 65.94 122 GLN A C 1
ATOM 1029 O O . GLN A 1 122 ? 11.810 -14.092 5.855 1.00 65.94 122 GLN A O 1
ATOM 1034 N N . ALA A 1 123 ? 13.506 -14.162 4.382 1.00 61.16 123 ALA A N 1
ATOM 1035 C CA . ALA A 1 123 ? 12.885 -15.071 3.410 1.00 61.16 123 ALA A CA 1
ATOM 1036 C C . ALA A 1 123 ? 13.810 -16.260 3.069 1.00 61.16 123 ALA A C 1
ATOM 1038 O O . ALA A 1 123 ? 13.972 -16.624 1.903 1.00 61.16 123 ALA A O 1
ATOM 1039 N N . HIS A 1 124 ? 14.434 -16.862 4.091 1.00 55.88 124 HIS A N 1
ATOM 1040 C CA . HIS A 1 124 ? 15.528 -17.853 3.983 1.00 55.88 124 HIS A CA 1
ATOM 1041 C C . HIS A 1 124 ? 15.178 -19.171 3.277 1.00 55.88 124 HIS A C 1
ATOM 1043 O O . HIS A 1 124 ? 16.026 -20.042 3.114 1.00 55.88 124 HIS A O 1
ATOM 1049 N N . SER A 1 125 ? 13.934 -19.349 2.844 1.00 57.47 125 SER A N 1
ATOM 1050 C CA . SER A 1 125 ? 13.489 -20.536 2.102 1.00 57.47 125 SER A CA 1
ATOM 1051 C C . SER A 1 125 ? 12.505 -20.198 0.987 1.00 57.47 125 SER A C 1
ATOM 1053 O O . SER A 1 125 ? 11.825 -21.086 0.476 1.00 57.47 125 SER A O 1
ATOM 1055 N N . PHE A 1 126 ? 12.414 -18.922 0.594 1.00 68.75 126 PHE A N 1
ATOM 1056 C CA . PHE A 1 126 ? 11.526 -18.535 -0.493 1.00 68.75 126 PHE A CA 1
ATOM 1057 C C . PHE A 1 126 ? 12.001 -19.204 -1.782 1.00 68.75 126 PHE A C 1
ATOM 1059 O O . PHE A 1 126 ? 13.087 -18.912 -2.270 1.00 68.75 126 PHE A O 1
ATOM 1066 N N . LYS A 1 127 ? 11.201 -20.120 -2.328 1.00 67.50 127 LYS A N 1
ATOM 1067 C CA . LYS A 1 127 ? 11.497 -20.782 -3.608 1.00 67.50 127 LYS A CA 1
ATOM 1068 C C . LYS A 1 127 ? 10.909 -20.036 -4.806 1.00 67.50 127 LYS A C 1
ATOM 1070 O O . LYS A 1 127 ? 11.098 -20.481 -5.928 1.00 67.50 127 LYS A O 1
ATOM 1075 N N . GLY A 1 128 ? 10.235 -18.909 -4.582 1.00 69.50 128 GLY A N 1
ATOM 1076 C CA . GLY A 1 128 ? 9.422 -18.247 -5.599 1.00 69.50 128 GLY A CA 1
ATOM 1077 C C . GLY A 1 128 ? 7.942 -18.571 -5.452 1.00 69.50 128 GLY A C 1
ATOM 1078 O O . GLY A 1 128 ? 7.592 -19.623 -4.916 1.00 69.50 128 GLY A O 1
ATOM 1079 N N . PHE A 1 129 ? 7.079 -17.676 -5.938 1.00 80.25 129 PHE A N 1
ATOM 1080 C CA . PHE A 1 129 ? 5.658 -17.959 -6.119 1.00 80.25 129 PHE A CA 1
ATOM 1081 C C . PHE A 1 129 ? 5.384 -18.221 -7.603 1.00 80.25 129 PHE A C 1
ATOM 1083 O O . PHE A 1 129 ? 5.073 -17.312 -8.373 1.00 80.25 129 PHE A O 1
ATOM 1090 N N . HIS A 1 130 ? 5.490 -19.481 -8.021 1.00 79.75 130 HIS A N 1
ATOM 1091 C CA . HIS A 1 130 ? 5.426 -19.841 -9.442 1.00 79.75 130 HIS A CA 1
ATOM 1092 C C . HIS A 1 130 ? 4.046 -19.613 -10.078 1.00 79.75 130 HIS A C 1
ATOM 1094 O O . HIS A 1 130 ? 3.970 -19.387 -11.281 1.00 79.75 130 HIS A O 1
ATOM 1100 N N . ASN A 1 131 ? 2.973 -19.634 -9.276 1.00 83.94 131 ASN A N 1
ATOM 1101 C CA . ASN A 1 131 ? 1.586 -19.482 -9.731 1.00 83.94 131 ASN A CA 1
ATOM 1102 C C . ASN A 1 131 ? 0.954 -18.121 -9.398 1.00 83.94 131 ASN A C 1
ATOM 1104 O O . ASN A 1 131 ? -0.241 -17.936 -9.637 1.00 83.94 131 ASN A O 1
ATOM 1108 N N . LEU A 1 132 ? 1.717 -17.181 -8.828 1.00 86.50 132 LEU A N 1
ATOM 1109 C CA . LEU A 1 132 ? 1.171 -15.910 -8.357 1.00 86.50 132 LEU A CA 1
ATOM 1110 C C . LEU A 1 132 ? 0.891 -14.972 -9.526 1.00 86.50 132 LEU A C 1
ATOM 1112 O O . LEU A 1 132 ? 1.794 -14.627 -10.276 1.00 86.50 132 LEU A O 1
ATOM 1116 N N . ILE A 1 133 ? -0.364 -14.539 -9.627 1.00 85.25 133 ILE A N 1
ATOM 1117 C CA . ILE A 1 133 ? -0.885 -13.640 -10.661 1.00 85.25 133 ILE A CA 1
ATOM 1118 C C . ILE A 1 133 ? -1.064 -12.226 -10.098 1.00 85.25 133 ILE A C 1
ATOM 1120 O O . ILE A 1 133 ? -0.856 -11.249 -10.810 1.00 85.25 133 ILE A O 1
ATOM 1124 N N . SER A 1 134 ? -1.446 -12.092 -8.822 1.00 85.06 134 SER A N 1
ATOM 1125 C CA . SER A 1 134 ? -1.731 -10.796 -8.192 1.00 85.06 134 SER A CA 1
ATOM 1126 C C . SER A 1 134 ? -1.043 -10.660 -6.839 1.00 85.06 134 SER A C 1
ATOM 1128 O O . SER A 1 134 ? -1.270 -11.474 -5.942 1.00 85.06 134 SER A O 1
ATOM 1130 N N . LEU A 1 135 ? -0.239 -9.610 -6.678 1.00 86.19 135 LEU A N 1
ATOM 1131 C CA . LEU A 1 135 ? 0.431 -9.255 -5.433 1.00 86.19 135 LEU A CA 1
ATOM 1132 C C . LEU A 1 135 ? 0.048 -7.834 -5.015 1.00 86.19 135 LEU A C 1
ATOM 1134 O O . LEU A 1 135 ? 0.263 -6.871 -5.750 1.00 86.19 135 LEU A O 1
ATOM 1138 N N . LYS A 1 136 ? -0.500 -7.698 -3.808 1.00 83.69 136 LYS A N 1
ATOM 1139 C CA . LYS A 1 136 ? -0.858 -6.417 -3.199 1.00 83.69 136 LYS A CA 1
ATOM 1140 C C . LYS A 1 136 ? -0.167 -6.274 -1.851 1.00 83.69 136 LYS A C 1
ATOM 1142 O O . LYS A 1 136 ? -0.419 -7.049 -0.935 1.00 83.69 136 LYS A O 1
ATOM 1147 N N . LEU A 1 137 ? 0.683 -5.269 -1.714 1.00 82.56 137 LEU A N 1
ATOM 1148 C CA . LEU A 1 137 ? 1.378 -4.938 -0.475 1.00 82.56 137 LEU A CA 1
ATOM 1149 C C . LEU A 1 137 ? 1.011 -3.506 -0.089 1.00 82.56 137 LEU A C 1
ATOM 1151 O O . LEU A 1 137 ? 1.155 -2.594 -0.895 1.00 82.56 137 LEU A O 1
ATOM 1155 N N . ASN A 1 138 ? 0.520 -3.282 1.125 1.00 79.44 138 ASN A N 1
ATOM 1156 C CA . ASN A 1 138 ? 0.194 -1.945 1.622 1.00 79.44 138 ASN A CA 1
ATOM 1157 C C . ASN A 1 138 ? 0.781 -1.739 3.021 1.00 79.44 138 ASN A C 1
ATOM 1159 O O . ASN A 1 138 ? 0.537 -2.544 3.914 1.00 79.44 138 ASN A O 1
ATOM 1163 N N . LYS A 1 139 ? 1.542 -0.664 3.240 1.00 72.88 139 LYS A N 1
ATOM 1164 C CA . LYS A 1 139 ? 2.229 -0.401 4.518 1.00 72.88 139 LYS A CA 1
ATOM 1165 C C . LYS A 1 139 ? 3.049 -1.616 4.970 1.00 72.88 139 LYS A C 1
ATOM 1167 O O . LYS A 1 139 ? 2.952 -2.055 6.114 1.00 72.88 139 LYS A O 1
ATOM 1172 N N . VAL A 1 140 ? 3.785 -2.218 4.038 1.00 75.38 140 VAL A N 1
ATOM 1173 C CA . VAL A 1 140 ? 4.637 -3.378 4.317 1.00 75.38 140 VAL A CA 1
ATOM 1174 C C . VAL A 1 140 ? 6.077 -2.908 4.457 1.00 75.38 140 VAL A C 1
ATOM 1176 O O . VAL A 1 140 ? 6.602 -2.261 3.554 1.00 75.38 140 VAL A O 1
ATOM 1179 N N . ASN A 1 141 ? 6.712 -3.246 5.578 1.00 75.44 141 ASN A N 1
ATOM 1180 C CA . ASN A 1 141 ? 8.137 -3.029 5.770 1.00 75.44 141 ASN A CA 1
ATOM 1181 C C . ASN A 1 141 ? 8.908 -4.210 5.164 1.00 75.44 141 ASN A C 1
ATOM 1183 O O . ASN A 1 141 ? 8.785 -5.336 5.640 1.00 75.44 141 ASN A O 1
ATOM 1187 N N . ILE A 1 142 ? 9.654 -3.976 4.089 1.00 75.62 142 ILE A N 1
ATOM 1188 C CA . ILE A 1 142 ? 10.447 -4.997 3.396 1.00 75.62 142 ILE A CA 1
ATOM 1189 C C . ILE A 1 142 ? 11.722 -4.354 2.853 1.00 75.62 142 ILE A C 1
ATOM 1191 O O . ILE A 1 142 ? 11.679 -3.267 2.275 1.00 75.62 142 ILE A O 1
ATOM 1195 N N . ALA A 1 143 ? 12.859 -5.022 3.039 1.00 75.81 143 ALA A N 1
ATOM 1196 C CA . ALA A 1 143 ? 14.123 -4.578 2.464 1.00 75.81 143 ALA A CA 1
ATOM 1197 C C . ALA A 1 143 ? 14.104 -4.726 0.933 1.00 75.81 143 ALA A C 1
ATOM 1199 O O . ALA A 1 143 ? 13.628 -5.740 0.415 1.00 75.81 143 ALA A O 1
ATOM 1200 N N . THR A 1 144 ? 14.681 -3.760 0.212 1.00 73.25 144 THR A N 1
ATOM 1201 C CA . THR A 1 144 ? 14.723 -3.732 -1.262 1.00 73.25 144 THR A CA 1
ATOM 1202 C C . THR A 1 144 ? 15.214 -5.047 -1.865 1.00 73.25 144 THR A C 1
ATOM 1204 O O . THR A 1 144 ? 14.529 -5.622 -2.704 1.00 73.25 144 THR A O 1
ATOM 1207 N N . ALA A 1 145 ? 16.336 -5.584 -1.372 1.00 72.25 145 ALA A N 1
ATOM 1208 C CA . ALA A 1 145 ? 16.910 -6.832 -1.877 1.00 72.25 145 ALA A CA 1
ATOM 1209 C C . ALA A 1 145 ? 15.952 -8.031 -1.738 1.00 72.25 145 ALA A C 1
ATOM 1211 O O . ALA A 1 145 ? 15.866 -8.877 -2.628 1.00 72.25 145 ALA A O 1
ATOM 1212 N N . ILE A 1 146 ? 15.193 -8.098 -0.636 1.00 75.69 146 ILE A N 1
ATOM 1213 C CA . ILE A 1 146 ? 14.201 -9.159 -0.416 1.00 75.69 146 ILE A CA 1
ATOM 1214 C C . ILE A 1 146 ? 13.030 -8.979 -1.381 1.00 75.69 146 ILE A C 1
ATOM 1216 O O . ILE A 1 146 ? 12.568 -9.957 -1.962 1.00 75.69 146 ILE A O 1
ATOM 1220 N N . PHE A 1 147 ? 12.566 -7.745 -1.581 1.00 77.75 147 PHE A N 1
ATOM 1221 C CA . PHE A 1 147 ? 11.470 -7.450 -2.498 1.00 77.75 147 PHE A CA 1
ATOM 1222 C C . PHE A 1 147 ? 11.837 -7.753 -3.961 1.00 77.75 147 PHE A C 1
ATOM 1224 O O . PHE A 1 147 ? 11.084 -8.442 -4.643 1.00 77.75 147 PHE A O 1
ATOM 1231 N N . GLU A 1 148 ? 13.006 -7.327 -4.440 1.00 74.81 148 GLU A N 1
ATOM 1232 C CA . GLU A 1 148 ? 13.484 -7.629 -5.801 1.00 74.81 148 GLU A CA 1
ATOM 1233 C C . GLU A 1 148 ? 13.633 -9.139 -6.020 1.00 74.81 148 GLU A C 1
ATOM 1235 O O . GLU A 1 148 ? 13.201 -9.698 -7.035 1.00 74.81 148 GLU A O 1
ATOM 1240 N N . SER A 1 149 ? 14.168 -9.834 -5.016 1.00 76.00 149 SER A N 1
ATOM 1241 C CA . SER A 1 149 ? 14.243 -11.289 -5.011 1.00 76.00 149 SER A CA 1
ATOM 1242 C C . SER A 1 149 ? 12.861 -11.957 -4.952 1.00 76.00 149 SER A C 1
ATOM 1244 O O . SER A 1 149 ? 12.686 -13.061 -5.469 1.00 76.00 149 SER A O 1
ATOM 1246 N N . LEU A 1 150 ? 11.865 -11.308 -4.342 1.00 78.44 150 LEU A N 1
ATOM 1247 C CA . LEU A 1 150 ? 10.493 -11.800 -4.309 1.00 78.44 150 LEU A CA 1
ATOM 1248 C C . LEU A 1 150 ? 9.868 -11.747 -5.704 1.00 78.44 150 LEU A C 1
ATOM 1250 O O . LEU A 1 150 ? 9.353 -12.752 -6.193 1.00 78.44 150 LEU A O 1
ATOM 1254 N N . ILE A 1 151 ? 9.954 -10.587 -6.354 1.00 77.25 151 ILE A N 1
ATOM 1255 C CA . ILE A 1 151 ? 9.314 -10.343 -7.647 1.00 77.25 151 ILE A CA 1
ATOM 1256 C C . ILE A 1 151 ? 9.988 -11.128 -8.778 1.00 77.25 151 ILE A C 1
ATOM 1258 O O . ILE A 1 151 ? 9.292 -11.745 -9.582 1.00 77.25 151 ILE A O 1
ATOM 1262 N N . SER A 1 152 ? 11.324 -11.181 -8.810 1.00 76.25 152 SER A N 1
ATOM 1263 C CA . SER A 1 152 ? 12.077 -11.952 -9.821 1.00 76.25 152 SER A CA 1
ATOM 1264 C C . SER A 1 152 ? 11.706 -13.439 -9.852 1.00 76.25 152 SER A C 1
ATOM 1266 O O . SER A 1 152 ? 11.824 -14.090 -10.888 1.00 76.25 152 SER A O 1
ATOM 1268 N N . ARG A 1 153 ? 11.207 -13.979 -8.735 1.00 78.31 153 ARG A N 1
ATOM 1269 C CA . ARG A 1 153 ? 10.791 -15.380 -8.595 1.00 78.31 153 ARG A CA 1
ATOM 1270 C C . ARG A 1 153 ? 9.269 -15.578 -8.702 1.00 78.31 153 ARG A C 1
ATOM 1272 O O . ARG A 1 153 ? 8.749 -16.590 -8.235 1.00 78.31 153 ARG A O 1
ATOM 1279 N N . CYS A 1 154 ? 8.555 -14.629 -9.314 1.00 79.94 154 CYS A N 1
ATOM 1280 C CA . CYS A 1 154 ? 7.119 -14.701 -9.612 1.00 79.94 154 CYS A CA 1
ATOM 1281 C C . CYS A 1 154 ? 6.872 -14.602 -11.136 1.00 79.94 154 CYS A C 1
ATOM 1283 O O . CYS A 1 154 ? 6.484 -13.544 -11.631 1.00 79.94 154 CYS A O 1
ATOM 1285 N N . PRO A 1 155 ? 7.095 -15.682 -11.911 1.00 76.62 155 PRO A N 1
ATOM 1286 C CA . PRO A 1 155 ? 7.105 -15.633 -13.379 1.00 76.62 155 PRO A CA 1
ATOM 1287 C C . PRO A 1 155 ? 5.738 -15.378 -14.038 1.00 76.62 155 PRO A C 1
ATOM 1289 O O . PRO A 1 155 ? 5.705 -15.026 -15.216 1.00 76.62 155 PRO A O 1
ATOM 1292 N N . LEU A 1 156 ? 4.628 -15.582 -13.318 1.00 79.12 156 LEU A N 1
ATOM 1293 C CA . LEU A 1 156 ? 3.252 -15.416 -13.816 1.00 79.12 156 LEU A CA 1
ATOM 1294 C C . LEU A 1 156 ? 2.559 -14.153 -13.280 1.00 79.12 156 LEU A C 1
ATOM 1296 O O . LEU A 1 156 ? 1.344 -14.011 -13.420 1.00 79.12 156 LEU A O 1
ATOM 1300 N N . LEU A 1 157 ? 3.306 -13.250 -12.641 1.00 80.12 157 LEU A N 1
ATOM 1301 C CA . LEU A 1 157 ? 2.731 -12.071 -12.006 1.00 80.12 157 LEU A CA 1
ATOM 1302 C C . LEU A 1 157 ? 2.182 -11.107 -13.064 1.00 80.12 157 LEU A C 1
ATOM 1304 O O . LEU A 1 157 ? 2.940 -10.579 -13.867 1.00 80.12 157 LEU A O 1
ATOM 1308 N N . GLU A 1 158 ? 0.877 -10.845 -13.031 1.00 77.94 158 GLU A N 1
ATOM 1309 C CA . GLU A 1 158 ? 0.198 -9.883 -13.908 1.00 77.94 158 GLU A CA 1
ATOM 1310 C C . GLU A 1 158 ? -0.174 -8.585 -13.183 1.00 77.94 158 GLU A C 1
ATOM 1312 O O . GLU A 1 158 ? -0.365 -7.562 -13.824 1.00 77.94 158 GLU A O 1
ATOM 1317 N N . GLN A 1 159 ? -0.352 -8.600 -11.861 1.00 75.00 159 GLN A N 1
ATOM 1318 C CA . GLN A 1 159 ? -0.819 -7.439 -11.096 1.00 75.00 159 GLN A CA 1
ATOM 1319 C C . GLN A 1 159 ? 0.083 -7.189 -9.891 1.00 75.00 159 GLN A C 1
ATOM 1321 O O . GLN A 1 159 ? 0.217 -8.065 -9.035 1.00 75.00 159 GLN A O 1
ATOM 1326 N N . LEU A 1 160 ? 0.635 -5.977 -9.781 1.00 79.06 160 LEU A N 1
ATOM 1327 C CA . LEU A 1 160 ? 1.473 -5.572 -8.654 1.00 79.06 160 LEU A CA 1
ATOM 1328 C C . LEU A 1 160 ? 1.037 -4.211 -8.098 1.00 79.06 160 LEU A C 1
ATOM 1330 O O . LEU A 1 160 ? 1.253 -3.165 -8.702 1.00 79.06 160 LEU A O 1
ATOM 1334 N N . THR A 1 161 ? 0.460 -4.210 -6.900 1.00 75.81 161 THR A N 1
ATOM 1335 C CA . THR A 1 161 ? 0.107 -2.981 -6.174 1.00 75.81 161 THR A CA 1
ATOM 1336 C C . THR A 1 161 ? 0.957 -2.879 -4.924 1.00 75.81 161 THR A C 1
ATOM 1338 O O . THR A 1 161 ? 0.916 -3.774 -4.084 1.00 75.81 161 THR A O 1
ATOM 1341 N N . VAL A 1 162 ? 1.711 -1.794 -4.770 1.00 75.19 162 VAL A N 1
ATOM 1342 C CA . VAL A 1 162 ? 2.631 -1.633 -3.645 1.00 75.19 162 VAL A CA 1
ATOM 1343 C C . VAL A 1 162 ? 2.507 -0.234 -3.052 1.00 75.19 162 VAL A C 1
ATOM 1345 O O . VAL A 1 162 ? 3.038 0.734 -3.566 1.00 75.19 162 VAL A O 1
ATOM 1348 N N . ARG A 1 163 ? 1.819 -0.093 -1.927 1.00 70.50 163 ARG A N 1
ATOM 1349 C CA . ARG A 1 163 ? 1.600 1.206 -1.284 1.00 70.50 163 ARG A CA 1
ATOM 1350 C C . ARG A 1 163 ? 2.390 1.309 0.013 1.00 70.50 163 ARG A C 1
ATOM 1352 O O . ARG A 1 163 ? 2.447 0.353 0.782 1.00 70.50 163 ARG A O 1
ATOM 1359 N N . ASN A 1 164 ? 2.922 2.490 0.302 1.00 62.97 164 ASN A N 1
ATOM 1360 C CA . ASN A 1 164 ? 3.561 2.850 1.567 1.00 62.97 164 ASN A CA 1
ATOM 1361 C C . ASN A 1 164 ? 4.748 1.950 1.965 1.00 62.97 164 ASN A C 1
ATOM 1363 O O . ASN A 1 164 ? 4.788 1.440 3.083 1.00 62.97 164 ASN A O 1
ATOM 1367 N N . LEU A 1 165 ? 5.714 1.754 1.063 1.00 64.50 165 LEU A N 1
ATOM 1368 C CA . LEU A 1 165 ? 6.987 1.108 1.407 1.00 64.50 165 LEU A CA 1
ATOM 1369 C C . LEU A 1 165 ? 7.885 2.075 2.183 1.00 64.50 165 LEU A C 1
ATOM 1371 O O . LEU A 1 165 ? 8.175 3.174 1.708 1.00 64.50 165 LEU A O 1
ATOM 1375 N N . SER A 1 166 ? 8.343 1.658 3.360 1.00 55.19 166 SER A N 1
ATOM 1376 C CA . SER A 1 166 ? 9.164 2.466 4.269 1.00 55.19 166 SER A CA 1
ATOM 1377 C C . SER A 1 166 ? 10.657 2.523 3.910 1.00 55.19 166 SER A C 1
ATOM 1379 O O . SER A 1 166 ? 11.330 3.440 4.366 1.00 55.19 166 SER A O 1
ATOM 1381 N N . CYS A 1 167 ? 11.186 1.595 3.094 1.00 50.84 167 CYS A N 1
ATOM 1382 C CA . CYS A 1 167 ? 12.642 1.360 2.995 1.00 50.84 167 CYS A CA 1
ATOM 1383 C C . CYS A 1 167 ? 13.234 1.263 1.575 1.00 50.84 167 CYS A C 1
ATOM 1385 O O . CYS A 1 167 ? 14.367 0.811 1.436 1.00 50.84 167 CYS A O 1
ATOM 1387 N N . ILE A 1 168 ? 12.505 1.638 0.517 1.00 54.53 168 ILE A N 1
ATOM 1388 C CA . ILE A 1 168 ? 13.007 1.469 -0.858 1.00 54.53 168 ILE A CA 1
ATOM 1389 C C . ILE A 1 168 ? 13.469 2.806 -1.443 1.00 54.53 168 ILE A C 1
ATOM 1391 O O . ILE A 1 168 ? 12.649 3.649 -1.805 1.00 54.53 168 ILE A O 1
ATOM 1395 N N . ASP A 1 169 ? 14.787 2.986 -1.551 1.00 48.84 169 ASP A N 1
ATOM 1396 C CA . ASP A 1 169 ? 15.402 4.173 -2.166 1.00 48.84 169 ASP A CA 1
ATOM 1397 C C . ASP A 1 169 ? 15.522 4.067 -3.693 1.00 48.84 169 ASP A C 1
ATOM 1399 O O . ASP A 1 169 ? 15.369 5.072 -4.390 1.00 48.84 169 ASP A O 1
ATOM 1403 N N . HIS A 1 170 ? 15.713 2.847 -4.206 1.00 51.19 170 HIS A N 1
ATOM 1404 C CA . HIS A 1 170 ? 15.784 2.498 -5.626 1.00 51.19 170 HIS A CA 1
ATOM 1405 C C . HIS A 1 170 ? 15.119 1.131 -5.825 1.00 51.19 170 HIS A C 1
ATOM 1407 O O . HIS A 1 170 ? 15.364 0.230 -5.028 1.00 51.19 170 HIS A O 1
ATOM 1413 N N . LEU A 1 171 ? 14.252 0.982 -6.830 1.00 54.72 171 LEU A N 1
ATOM 1414 C CA . LEU A 1 171 ? 13.508 -0.255 -7.076 1.00 54.72 171 LEU A CA 1
ATOM 1415 C C . LEU A 1 171 ? 13.722 -0.717 -8.515 1.00 54.72 171 LEU A C 1
ATOM 1417 O O . LEU A 1 171 ? 13.133 -0.147 -9.436 1.00 54.72 171 LEU A O 1
ATOM 1421 N N . HIS A 1 172 ? 14.541 -1.749 -8.717 1.00 52.00 172 HIS A N 1
ATOM 1422 C CA . HIS A 1 172 ? 14.730 -2.329 -10.040 1.00 52.00 172 HIS A CA 1
ATOM 1423 C C . HIS A 1 172 ? 13.859 -3.576 -10.190 1.00 52.00 172 HIS A C 1
ATOM 1425 O O . HIS A 1 172 ? 14.217 -4.675 -9.772 1.00 52.00 172 HIS A O 1
ATOM 1431 N N . ILE A 1 173 ? 12.671 -3.409 -10.775 1.00 55.94 173 ILE A N 1
ATOM 1432 C CA . ILE A 1 173 ? 11.765 -4.534 -11.000 1.00 55.94 173 ILE A CA 1
ATOM 1433 C C . ILE A 1 173 ? 11.968 -5.078 -12.415 1.00 55.94 173 ILE A C 1
ATOM 1435 O O . ILE A 1 173 ? 11.370 -4.594 -13.374 1.00 55.94 173 ILE A O 1
ATOM 1439 N N . ASN A 1 174 ? 12.798 -6.110 -12.552 1.00 49.16 174 ASN A N 1
ATOM 1440 C CA . ASN A 1 174 ? 12.862 -6.873 -13.793 1.00 49.16 174 ASN A CA 1
ATOM 1441 C C . ASN A 1 174 ? 11.734 -7.912 -13.797 1.00 49.16 174 ASN A C 1
ATOM 1443 O O . ASN A 1 174 ? 11.823 -8.925 -13.101 1.00 49.16 174 ASN A O 1
ATOM 1447 N N . VAL A 1 175 ? 10.655 -7.651 -14.539 1.00 55.06 175 VAL A N 1
ATOM 1448 C CA . VAL A 1 175 ? 9.555 -8.612 -14.680 1.00 55.06 175 VAL A CA 1
ATOM 1449 C C . VAL A 1 175 ? 9.271 -8.864 -16.160 1.00 55.06 175 VAL A C 1
ATOM 1451 O O . VAL A 1 175 ? 8.507 -8.132 -16.786 1.00 55.06 175 VAL A O 1
ATOM 1454 N N . PRO A 1 176 ? 9.870 -9.911 -16.742 1.00 46.22 176 PRO A N 1
ATOM 1455 C CA . PRO A 1 176 ? 9.942 -10.081 -18.193 1.00 46.22 176 PRO A CA 1
ATOM 1456 C C . PRO A 1 176 ? 8.612 -10.446 -18.883 1.00 46.22 176 PRO A C 1
ATOM 1458 O O . PRO A 1 176 ? 8.619 -10.711 -20.081 1.00 46.22 176 PRO A O 1
ATOM 1461 N N . LYS A 1 177 ? 7.478 -10.525 -18.165 1.00 52.19 177 LYS A N 1
ATOM 1462 C CA . LYS A 1 177 ? 6.205 -11.063 -18.694 1.00 52.19 177 LYS A CA 1
ATOM 1463 C C . LYS A 1 177 ? 4.927 -10.322 -18.267 1.00 52.19 177 LYS A C 1
ATOM 1465 O O . LYS A 1 177 ? 3.846 -10.906 -18.341 1.00 52.19 177 LYS A O 1
ATOM 1470 N N . LEU A 1 178 ? 4.989 -9.058 -17.835 1.00 51.56 178 LEU A N 1
ATOM 1471 C CA . LEU A 1 178 ? 3.745 -8.313 -17.573 1.00 51.56 178 LEU A CA 1
ATOM 1472 C C . LEU A 1 178 ? 3.091 -7.831 -18.855 1.00 51.56 178 LEU A C 1
ATOM 1474 O O . LEU A 1 178 ? 3.318 -6.720 -19.327 1.00 51.56 178 LEU A O 1
ATOM 1478 N N . ASN A 1 179 ? 2.175 -8.648 -19.350 1.00 43.91 179 ASN A N 1
ATOM 1479 C CA . ASN A 1 179 ? 1.187 -8.213 -20.315 1.00 43.91 179 ASN A CA 1
ATOM 1480 C C . ASN A 1 179 ? 0.163 -7.332 -19.581 1.00 43.91 179 ASN A C 1
ATOM 1482 O O . ASN A 1 179 ? -0.819 -7.820 -19.030 1.00 43.91 179 ASN A O 1
ATOM 1486 N N . SER A 1 180 ? 0.432 -6.022 -19.539 1.00 46.97 180 SER A N 1
ATOM 1487 C CA . SER A 1 180 ? -0.502 -4.946 -19.173 1.00 46.97 180 SER A CA 1
ATOM 1488 C C . SER A 1 180 ? -1.311 -5.155 -17.882 1.00 46.97 180 SER A C 1
ATOM 1490 O O . SER A 1 180 ? -2.412 -5.689 -17.956 1.00 46.97 180 S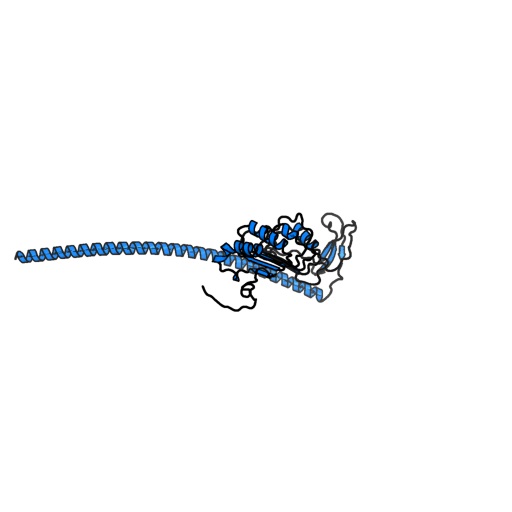ER A O 1
ATOM 1492 N N . ARG A 1 181 ? -0.867 -4.665 -16.713 1.00 49.19 181 ARG A N 1
ATOM 1493 C CA . ARG A 1 181 ? -1.781 -4.399 -15.576 1.00 49.19 181 ARG A CA 1
ATOM 1494 C C . ARG A 1 181 ? -1.103 -3.640 -14.424 1.00 49.19 181 ARG A C 1
ATOM 1496 O O . ARG A 1 181 ? -0.103 -4.074 -13.875 1.00 49.19 181 ARG A O 1
ATOM 1503 N N . ILE A 1 182 ? -1.707 -2.494 -14.097 1.00 49.09 182 ILE A N 1
ATOM 1504 C CA . ILE A 1 182 ? -1.621 -1.655 -12.883 1.00 49.09 182 ILE A CA 1
ATOM 1505 C C . ILE A 1 182 ? -0.368 -1.870 -12.013 1.00 49.09 182 ILE A C 1
ATOM 1507 O O . ILE A 1 182 ? -0.368 -2.717 -11.120 1.00 49.09 182 ILE A O 1
ATOM 1511 N N . PHE A 1 183 ? 0.634 -1.009 -12.220 1.00 55.78 183 PHE A N 1
ATOM 1512 C CA . PHE A 1 183 ? 1.706 -0.737 -11.264 1.00 55.78 183 PHE A CA 1
ATOM 1513 C C . PHE A 1 183 ? 1.389 0.549 -10.522 1.00 55.78 183 PHE A C 1
ATOM 1515 O O . PHE A 1 183 ? 1.473 1.639 -11.081 1.00 55.78 183 PHE A O 1
ATOM 1522 N N . GLU A 1 184 ? 1.031 0.423 -9.254 1.00 53.69 184 GLU A N 1
ATOM 1523 C CA . GLU A 1 184 ? 0.873 1.574 -8.377 1.00 53.69 184 GLU A CA 1
ATOM 1524 C C . GLU A 1 184 ? 1.859 1.403 -7.233 1.00 53.69 184 GLU A C 1
ATOM 1526 O O . GLU A 1 184 ? 1.639 0.575 -6.345 1.00 53.69 184 GLU A O 1
ATOM 1531 N N . VAL A 1 185 ? 2.967 2.146 -7.300 1.00 58.12 185 VAL A N 1
ATOM 1532 C CA . VAL A 1 185 ? 3.907 2.259 -6.188 1.00 58.12 185 VAL A CA 1
ATOM 1533 C C . VAL A 1 185 ? 3.736 3.632 -5.554 1.00 58.12 185 VAL A C 1
ATOM 1535 O O . VAL A 1 185 ? 3.849 4.641 -6.244 1.00 58.12 185 VAL A O 1
ATOM 1538 N N . THR A 1 186 ? 3.438 3.689 -4.259 1.00 52.19 186 THR A N 1
ATOM 1539 C CA . THR A 1 186 ? 3.341 4.954 -3.509 1.00 52.19 186 THR A CA 1
ATOM 1540 C C . THR A 1 186 ? 4.207 4.885 -2.252 1.00 52.19 186 THR A C 1
ATOM 1542 O O . THR A 1 186 ? 4.289 3.840 -1.610 1.00 52.19 186 THR A O 1
ATOM 1545 N N . ARG A 1 187 ? 4.895 5.976 -1.894 1.00 51.41 187 ARG A N 1
ATOM 1546 C CA . ARG A 1 187 ? 5.664 6.112 -0.639 1.00 51.41 187 ARG A CA 1
ATOM 1547 C C . ARG A 1 187 ? 4.903 7.033 0.319 1.00 51.41 187 ARG A C 1
ATOM 1549 O O . ARG A 1 187 ? 4.232 7.950 -0.139 1.00 51.41 187 ARG A O 1
ATOM 1556 N N . MET A 1 188 ? 5.019 6.804 1.635 1.00 42.69 188 MET A N 1
ATOM 1557 C CA . MET A 1 188 ? 4.425 7.701 2.651 1.00 42.69 188 MET A CA 1
ATOM 1558 C C . MET A 1 188 ? 5.146 9.052 2.745 1.00 42.69 188 MET A C 1
ATOM 1560 O O . MET A 1 188 ? 4.563 10.013 3.233 1.00 42.69 188 MET A O 1
ATOM 1564 N N . SER A 1 189 ? 6.400 9.129 2.297 1.00 39.94 189 SER A N 1
ATOM 1565 C CA . SER A 1 189 ? 7.187 10.360 2.254 1.00 39.94 189 SER A CA 1
ATOM 1566 C C . SER A 1 189 ? 8.199 10.312 1.102 1.00 39.94 189 SER A C 1
ATOM 1568 O O . SER A 1 189 ? 8.927 9.332 0.933 1.00 39.94 189 SER A O 1
ATOM 1570 N N . GLY A 1 190 ? 8.230 11.381 0.301 1.00 43.59 190 GLY A N 1
ATOM 1571 C CA . GLY A 1 190 ? 9.147 11.554 -0.832 1.00 43.59 190 GLY A CA 1
ATOM 1572 C C . GLY A 1 190 ? 8.673 10.955 -2.165 1.00 43.59 190 GLY A C 1
ATOM 1573 O O . GLY A 1 190 ? 7.863 10.031 -2.218 1.00 43.59 190 GLY A O 1
ATOM 1574 N N . GLU A 1 191 ? 9.201 11.501 -3.263 1.00 39.19 191 GLU A N 1
ATOM 1575 C CA . GLU A 1 191 ? 8.963 11.012 -4.626 1.00 39.19 191 GLU A CA 1
ATOM 1576 C C . GLU A 1 191 ? 9.655 9.651 -4.854 1.00 39.19 191 GLU A C 1
ATOM 1578 O O . GLU A 1 191 ? 10.798 9.427 -4.440 1.00 39.19 191 GLU A O 1
ATOM 1583 N N . LEU A 1 192 ? 8.979 8.726 -5.546 1.00 42.59 192 LEU A N 1
ATOM 1584 C CA . LEU A 1 192 ? 9.647 7.578 -6.166 1.00 42.59 192 LEU A CA 1
ATOM 1585 C C . LEU A 1 192 ? 10.568 8.098 -7.271 1.00 42.59 192 LEU A C 1
ATOM 1587 O O . LEU A 1 192 ? 10.093 8.674 -8.245 1.00 42.59 192 LEU A O 1
ATOM 1591 N N . LYS A 1 193 ? 11.880 7.892 -7.115 1.00 39.69 193 LYS A N 1
ATOM 1592 C CA . LYS A 1 193 ? 12.887 8.442 -8.034 1.00 39.69 193 LYS A CA 1
ATOM 1593 C C . LYS A 1 193 ? 12.843 7.806 -9.431 1.00 39.69 193 LYS A C 1
ATOM 1595 O O . LYS A 1 193 ? 13.168 8.488 -10.396 1.00 39.69 193 LYS A O 1
ATOM 1600 N N . SER A 1 194 ? 12.396 6.555 -9.559 1.00 37.22 194 SER A N 1
ATOM 1601 C CA . SER A 1 194 ? 12.062 5.917 -10.841 1.00 37.22 194 SER A CA 1
ATOM 1602 C C . SER A 1 194 ? 11.400 4.550 -10.623 1.00 37.22 194 SER A C 1
ATOM 1604 O O . SER A 1 194 ? 11.673 3.861 -9.641 1.00 37.22 194 SER A O 1
ATOM 1606 N N . ILE A 1 195 ? 10.524 4.158 -11.551 1.00 43.47 195 ILE A N 1
ATOM 1607 C CA . ILE A 1 195 ? 10.078 2.774 -11.750 1.00 43.47 195 ILE A CA 1
ATOM 1608 C C . ILE A 1 195 ? 10.392 2.464 -13.208 1.00 43.47 195 ILE A C 1
ATOM 1610 O O . ILE A 1 195 ? 9.765 3.031 -14.103 1.00 43.47 195 ILE A O 1
ATOM 1614 N N . THR A 1 196 ? 11.356 1.587 -13.455 1.00 40.97 196 THR A N 1
ATOM 1615 C CA . THR A 1 196 ? 11.690 1.162 -14.816 1.00 40.97 196 THR A CA 1
ATOM 1616 C C . THR A 1 196 ? 11.068 -0.209 -15.044 1.00 40.97 196 THR A C 1
ATOM 1618 O O . THR A 1 196 ? 11.490 -1.187 -14.434 1.00 40.97 196 THR A O 1
ATOM 1621 N N . THR A 1 197 ? 10.022 -0.274 -15.870 1.00 39.03 197 THR A N 1
ATOM 1622 C CA . THR A 1 197 ? 9.413 -1.535 -16.321 1.00 39.03 197 THR A CA 1
ATOM 1623 C C . THR A 1 197 ? 9.877 -1.802 -17.749 1.00 39.03 197 THR A C 1
ATOM 1625 O O . THR A 1 197 ? 9.794 -0.918 -18.599 1.00 39.03 197 THR A O 1
ATOM 1628 N N . PHE A 1 198 ? 10.406 -2.997 -18.015 1.00 41.38 198 PHE A N 1
ATOM 1629 C CA . PHE A 1 198 ? 10.829 -3.410 -19.355 1.00 41.38 198 PHE A CA 1
ATOM 1630 C C . PHE A 1 198 ? 9.919 -4.544 -19.832 1.00 41.38 198 PHE A C 1
ATOM 1632 O O . PHE A 1 198 ? 9.804 -5.561 -19.153 1.00 41.38 198 PHE A O 1
ATOM 1639 N N . SER A 1 199 ? 9.262 -4.362 -20.980 1.00 37.72 199 SER A N 1
ATOM 1640 C CA . SER A 1 199 ? 8.381 -5.361 -21.604 1.00 37.72 199 SER A CA 1
ATOM 1641 C C . SER A 1 199 ? 9.038 -6.134 -22.754 1.00 37.72 199 SER A C 1
ATOM 1643 O O . SER A 1 199 ? 8.434 -7.064 -23.273 1.00 37.72 199 SER A O 1
ATOM 1645 N N . GLU A 1 200 ? 10.263 -5.787 -23.153 1.00 38.31 200 GLU A N 1
ATOM 1646 C CA . GLU A 1 200 ? 10.986 -6.441 -24.250 1.00 38.31 200 GLU A CA 1
ATOM 1647 C C . GLU A 1 200 ? 12.432 -6.754 -23.835 1.00 38.31 200 GLU A C 1
ATOM 1649 O O . GLU A 1 200 ? 13.026 -5.971 -23.082 1.00 38.31 200 GLU A O 1
ATOM 1654 N N . PRO A 1 201 ? 13.020 -7.876 -24.300 1.00 41.00 201 PRO A N 1
ATOM 1655 C CA . PRO A 1 201 ? 14.440 -8.142 -24.109 1.00 41.00 201 PRO A CA 1
ATOM 1656 C C . PRO A 1 201 ? 15.233 -7.026 -24.793 1.00 41.00 201 PRO A C 1
ATOM 1658 O O . PRO A 1 201 ? 15.227 -6.904 -26.017 1.00 41.00 201 PRO A O 1
ATOM 1661 N N . GLN A 1 202 ? 15.876 -6.171 -23.998 1.00 54.66 202 GLN A N 1
ATOM 1662 C CA . GLN A 1 202 ? 16.661 -5.078 -24.554 1.00 54.66 202 GLN A CA 1
ATOM 1663 C C . GLN A 1 202 ? 17.857 -5.624 -25.344 1.00 54.66 202 GLN A C 1
ATOM 1665 O O . GLN A 1 202 ? 18.472 -6.608 -24.918 1.00 54.66 202 GLN A O 1
ATOM 1670 N N . PRO A 1 203 ? 18.251 -4.970 -26.449 1.00 56.66 203 PRO A N 1
ATOM 1671 C CA . PRO A 1 203 ? 19.576 -5.178 -27.006 1.00 56.66 203 PRO A CA 1
ATOM 1672 C C . PRO A 1 203 ? 20.612 -4.806 -25.936 1.00 56.66 203 PRO A C 1
ATOM 1674 O O . PRO A 1 203 ? 20.643 -3.676 -25.450 1.00 56.66 203 PRO A O 1
ATOM 1677 N N . VAL A 1 204 ? 21.434 -5.776 -25.530 1.00 60.50 204 VAL A N 1
ATOM 1678 C CA . VAL A 1 204 ? 22.494 -5.560 -24.539 1.00 60.50 204 VAL A CA 1
ATOM 1679 C C . VAL A 1 204 ? 23.610 -4.760 -25.199 1.00 60.50 204 VAL A C 1
ATOM 1681 O O . VAL A 1 204 ? 24.313 -5.266 -26.074 1.00 60.50 204 VAL A O 1
ATOM 1684 N N . MET A 1 205 ? 23.780 -3.511 -24.775 1.00 71.50 205 MET A N 1
ATOM 1685 C CA . MET A 1 205 ? 24.890 -2.673 -25.214 1.00 71.50 205 MET A CA 1
ATOM 1686 C C . MET A 1 205 ? 26.025 -2.740 -24.201 1.00 71.50 205 MET A C 1
ATOM 1688 O O . MET A 1 205 ? 25.808 -2.611 -22.999 1.00 71.50 205 MET A O 1
ATOM 1692 N N . HIS A 1 206 ? 27.247 -2.928 -24.690 1.00 73.75 206 HIS A N 1
ATOM 1693 C CA . HIS A 1 206 ? 28.450 -2.942 -23.864 1.00 73.75 206 HIS A CA 1
ATOM 1694 C C . HIS A 1 206 ? 29.220 -1.637 -24.061 1.00 73.75 206 HIS A C 1
ATOM 1696 O O . HIS A 1 206 ? 29.315 -1.118 -25.174 1.00 73.75 206 HIS A O 1
ATOM 1702 N N . CYS A 1 207 ? 29.783 -1.101 -22.983 1.00 73.75 207 CYS A N 1
ATOM 1703 C CA . CYS A 1 207 ? 30.704 0.022 -23.069 1.00 73.75 207 CYS A CA 1
ATOM 1704 C C . CYS A 1 207 ? 32.085 -0.447 -23.564 1.00 73.75 207 CYS A C 1
ATOM 1706 O O . CYS A 1 207 ? 32.366 -1.642 -23.665 1.00 73.75 207 CYS A O 1
ATOM 1708 N N . LYS A 1 208 ? 33.002 0.500 -23.800 1.00 69.38 208 LYS A N 1
ATOM 1709 C CA . LYS A 1 208 ? 34.380 0.214 -24.251 1.00 69.38 208 LYS A CA 1
ATOM 1710 C C . LYS A 1 208 ? 35.206 -0.644 -23.272 1.00 69.38 208 LYS A C 1
ATOM 1712 O O . LYS A 1 208 ? 36.249 -1.152 -23.658 1.00 69.38 208 LYS A O 1
ATOM 1717 N N . HIS A 1 209 ? 34.739 -0.819 -22.033 1.00 68.19 209 HIS A N 1
ATOM 1718 C CA . HIS A 1 209 ? 35.355 -1.671 -21.007 1.00 68.19 209 HIS A CA 1
ATOM 1719 C C . HIS A 1 209 ? 34.712 -3.065 -20.898 1.00 68.19 209 HIS A C 1
ATOM 1721 O O . HIS A 1 209 ? 35.025 -3.805 -19.972 1.00 68.19 209 HIS A O 1
ATOM 1727 N N . GLY A 1 210 ? 33.778 -3.416 -21.790 1.00 64.19 210 GLY A N 1
ATOM 1728 C CA . GLY A 1 210 ? 33.075 -4.703 -21.756 1.00 64.19 210 GLY A CA 1
ATOM 1729 C C . GLY A 1 210 ? 31.998 -4.818 -20.670 1.00 64.19 210 GLY A C 1
ATOM 1730 O O . GLY A 1 210 ? 31.418 -5.886 -20.508 1.00 64.19 210 GLY A O 1
ATOM 1731 N N . LEU A 1 211 ? 31.696 -3.736 -19.941 1.00 68.06 211 LEU A N 1
ATOM 1732 C CA . LEU A 1 211 ? 30.590 -3.685 -18.977 1.00 68.06 211 LEU A CA 1
ATOM 1733 C C . LEU A 1 211 ? 29.270 -3.367 -19.686 1.00 68.06 211 LEU A C 1
ATOM 1735 O O . LEU A 1 211 ? 29.258 -2.588 -20.641 1.00 68.06 211 LEU A O 1
ATOM 1739 N N . CYS A 1 212 ? 28.154 -3.898 -19.183 1.00 72.56 212 CYS A N 1
ATOM 1740 C CA . CYS A 1 212 ? 26.823 -3.532 -19.665 1.00 72.56 212 CYS A CA 1
ATOM 1741 C C . CYS A 1 212 ? 26.577 -2.031 -19.461 1.00 72.56 212 CYS A C 1
ATOM 1743 O O . CYS A 1 212 ? 26.674 -1.514 -18.344 1.00 72.56 212 CYS A O 1
ATOM 1745 N N . ALA A 1 213 ? 26.268 -1.330 -20.549 1.00 73.94 213 ALA A N 1
ATOM 1746 C CA . ALA A 1 213 ? 25.856 0.059 -20.501 1.00 73.94 213 ALA A CA 1
ATOM 1747 C C . ALA A 1 213 ? 24.463 0.162 -19.864 1.00 73.94 213 ALA A C 1
ATOM 1749 O O . ALA A 1 213 ? 23.586 -0.668 -20.095 1.00 73.94 213 ALA A O 1
ATOM 1750 N N . GLU A 1 214 ? 24.269 1.185 -19.045 1.00 73.81 214 GLU A N 1
ATOM 1751 C CA . GLU A 1 214 ? 22.995 1.516 -18.420 1.00 73.81 214 GLU A CA 1
ATOM 1752 C C . GLU A 1 214 ? 22.156 2.353 -19.390 1.00 73.81 214 GLU A C 1
ATOM 1754 O O . GLU A 1 214 ? 22.683 3.274 -20.017 1.00 73.81 214 GLU A O 1
ATOM 1759 N N . LEU A 1 215 ? 20.866 2.032 -19.526 1.00 80.06 215 LEU A N 1
ATOM 1760 C CA . LEU A 1 215 ? 19.920 2.842 -20.291 1.00 80.06 215 LEU A CA 1
ATOM 1761 C C . LEU A 1 215 ? 19.311 3.908 -19.379 1.00 80.06 215 LEU A C 1
ATOM 1763 O O . LEU A 1 215 ? 18.582 3.582 -18.444 1.00 80.06 215 LEU A O 1
ATOM 1767 N N . ASP A 1 216 ? 19.576 5.171 -19.681 1.00 79.19 216 ASP A N 1
ATOM 1768 C CA . ASP A 1 216 ? 19.085 6.330 -18.938 1.00 79.19 216 ASP A CA 1
ATOM 1769 C C . ASP A 1 216 ? 18.187 7.203 -19.831 1.00 79.19 216 ASP A C 1
ATOM 1771 O O . ASP A 1 216 ? 18.155 7.045 -21.052 1.00 79.19 216 ASP A O 1
ATOM 1775 N N . THR A 1 217 ? 17.416 8.111 -19.234 1.00 85.19 217 THR A N 1
ATOM 1776 C CA . THR A 1 217 ? 16.507 9.024 -19.941 1.00 85.19 217 THR A CA 1
ATOM 1777 C C . THR A 1 217 ? 16.967 10.463 -19.772 1.00 85.19 217 THR A C 1
ATOM 1779 O O . THR A 1 217 ? 17.080 10.969 -18.656 1.00 85.19 217 THR A O 1
ATOM 1782 N N . SER A 1 218 ? 17.187 11.158 -20.886 1.00 84.81 218 SER A N 1
ATOM 1783 C CA . SER A 1 218 ? 17.466 12.585 -20.868 1.00 84.81 218 SER A CA 1
ATOM 1784 C C . SER A 1 218 ? 16.215 13.360 -20.473 1.00 84.81 218 SER A C 1
ATOM 1786 O O . SER A 1 218 ? 15.118 13.168 -20.998 1.00 84.81 218 SER A O 1
ATOM 1788 N N . TRP A 1 219 ? 16.402 14.282 -19.539 1.00 84.69 219 TRP A N 1
ATOM 1789 C CA . TRP A 1 219 ? 15.408 15.274 -19.161 1.00 84.69 219 TRP A CA 1
ATOM 1790 C C . TRP A 1 219 ? 15.995 16.669 -19.357 1.00 84.69 219 TRP A C 1
ATOM 1792 O O . TRP A 1 219 ? 15.817 17.557 -18.521 1.00 84.69 219 TRP A O 1
ATOM 1802 N N . THR A 1 220 ? 16.722 16.896 -20.443 1.00 86.19 220 THR A N 1
ATOM 1803 C CA . THR A 1 220 ? 17.066 18.255 -20.878 1.00 86.19 220 THR A CA 1
ATOM 1804 C C . THR A 1 220 ? 15.891 18.867 -21.642 1.00 86.19 220 THR A C 1
ATOM 1806 O O . THR A 1 220 ? 14.922 18.182 -21.969 1.00 86.19 220 THR A O 1
ATOM 1809 N N . THR A 1 221 ? 15.928 20.177 -21.881 1.00 85.44 221 THR A N 1
ATOM 1810 C CA . THR A 1 221 ? 14.979 20.833 -22.795 1.00 85.44 221 THR A CA 1
ATOM 1811 C C . THR A 1 221 ? 15.207 20.407 -24.241 1.00 85.44 221 THR A C 1
ATOM 1813 O O . THR A 1 221 ? 14.264 20.408 -25.033 1.00 85.44 221 THR A O 1
ATOM 1816 N N . ASP A 1 222 ? 16.439 20.025 -24.574 1.00 85.94 222 ASP A N 1
ATOM 1817 C CA . ASP A 1 222 ? 16.833 19.668 -25.932 1.00 85.94 222 ASP A CA 1
ATOM 1818 C C . ASP A 1 222 ? 16.465 18.231 -26.305 1.00 85.94 222 ASP A C 1
ATOM 1820 O O . ASP A 1 222 ? 16.016 18.000 -27.424 1.00 85.94 222 ASP A O 1
ATOM 1824 N N . ASP A 1 223 ? 16.517 17.299 -25.355 1.00 87.50 223 ASP A N 1
ATOM 1825 C CA . ASP A 1 223 ? 16.197 15.887 -25.577 1.00 87.50 223 ASP A CA 1
ATOM 1826 C C . ASP A 1 223 ? 15.221 15.363 -24.505 1.00 87.50 223 ASP A C 1
ATOM 1828 O O . ASP A 1 223 ? 15.575 14.478 -23.722 1.00 87.50 223 ASP A O 1
ATOM 1832 N N . PRO A 1 224 ? 13.994 15.908 -24.396 1.00 86.38 224 PRO A N 1
ATOM 1833 C CA . PRO A 1 224 ? 13.101 15.568 -23.298 1.00 86.38 224 PRO A CA 1
ATOM 1834 C C . PRO A 1 224 ? 12.502 14.166 -23.471 1.00 86.38 224 PRO A C 1
ATOM 1836 O O . PRO A 1 224 ? 11.771 13.901 -24.422 1.00 86.38 224 PRO A O 1
ATOM 1839 N N . GLY A 1 225 ? 12.772 13.274 -22.518 1.00 83.88 225 GLY A N 1
ATOM 1840 C CA . GLY A 1 225 ? 12.265 11.900 -22.517 1.00 83.88 225 GLY A CA 1
ATOM 1841 C C . GLY A 1 225 ? 13.015 10.948 -23.455 1.00 83.88 225 GLY A C 1
ATOM 1842 O O . GLY A 1 225 ? 12.593 9.805 -23.608 1.00 83.88 225 GLY A O 1
ATOM 1843 N N . ARG A 1 226 ? 14.113 11.393 -24.080 1.00 89.31 226 ARG A N 1
ATOM 1844 C CA . ARG A 1 226 ? 14.901 10.589 -25.024 1.00 89.31 226 ARG A CA 1
ATOM 1845 C C . ARG A 1 226 ? 15.888 9.695 -24.280 1.00 89.31 226 ARG A C 1
ATOM 1847 O O . ARG A 1 226 ? 16.659 10.192 -23.457 1.00 89.31 226 ARG A O 1
ATOM 1854 N N . ARG A 1 227 ? 15.906 8.391 -24.566 1.00 88.94 227 ARG A N 1
ATOM 1855 C CA . ARG A 1 227 ? 16.800 7.452 -23.870 1.00 88.94 227 ARG A CA 1
ATOM 1856 C C . ARG A 1 227 ? 18.174 7.336 -24.517 1.00 88.94 227 ARG A C 1
ATOM 1858 O O . ARG A 1 227 ? 18.301 7.406 -25.740 1.00 88.94 227 ARG A O 1
ATOM 1865 N N . PHE A 1 228 ? 19.193 7.101 -23.696 1.00 86.06 228 PHE A N 1
ATOM 1866 C CA . PHE A 1 228 ? 20.578 6.897 -24.110 1.00 86.06 228 PHE A CA 1
ATOM 1867 C C . PHE A 1 228 ? 21.291 5.863 -23.240 1.00 86.06 228 PHE A C 1
ATOM 1869 O O . PHE A 1 228 ? 21.014 5.722 -22.054 1.00 86.06 228 PHE A O 1
ATOM 1876 N N . TRP A 1 229 ? 22.244 5.158 -23.836 1.00 85.06 229 TRP A N 1
ATOM 1877 C CA . TRP A 1 229 ? 23.176 4.287 -23.144 1.00 85.06 229 TRP A CA 1
ATOM 1878 C C . TRP A 1 229 ? 24.334 5.081 -22.567 1.00 85.06 229 TRP A C 1
ATOM 1880 O O . TRP A 1 229 ? 24.908 5.928 -23.257 1.00 85.06 229 TRP A O 1
ATOM 1890 N N . ARG A 1 230 ? 24.741 4.746 -21.345 1.00 80.00 230 ARG A N 1
ATOM 1891 C CA . ARG A 1 230 ? 25.958 5.274 -20.725 1.00 80.00 230 ARG A CA 1
ATOM 1892 C C . ARG A 1 230 ? 26.681 4.242 -19.872 1.00 80.00 230 ARG A C 1
ATOM 1894 O O . ARG A 1 230 ? 26.098 3.260 -19.427 1.00 80.00 230 ARG A O 1
ATOM 1901 N N . CYS A 1 231 ? 27.972 4.446 -19.637 1.00 79.56 231 CYS A N 1
ATOM 1902 C CA . CYS A 1 231 ? 28.737 3.556 -18.764 1.00 79.56 231 CYS A CA 1
ATOM 1903 C C . CYS A 1 231 ? 28.368 3.754 -17.284 1.00 79.56 231 CYS A C 1
ATOM 1905 O O . CYS A 1 231 ? 28.316 4.884 -16.807 1.00 79.56 231 CYS A O 1
ATOM 1907 N N . GLN A 1 232 ? 28.227 2.659 -16.530 1.00 68.19 232 GLN A N 1
ATOM 1908 C CA . GLN A 1 232 ? 27.992 2.688 -15.077 1.00 68.19 232 GLN A CA 1
ATOM 1909 C C . GLN A 1 232 ? 29.129 3.374 -14.294 1.00 68.19 232 GLN A C 1
ATOM 1911 O O . GLN A 1 232 ? 28.905 3.954 -13.236 1.00 68.19 232 GLN A O 1
ATOM 1916 N N . MET A 1 233 ? 30.355 3.359 -14.828 1.00 67.44 233 MET A N 1
ATOM 1917 C CA . MET A 1 233 ? 31.552 3.911 -14.177 1.00 67.44 233 MET A CA 1
ATOM 1918 C C . MET A 1 233 ? 31.832 5.383 -14.524 1.00 67.44 233 MET A C 1
ATOM 1920 O O . MET A 1 233 ? 32.906 5.883 -14.200 1.00 67.44 233 MET A O 1
ATOM 1924 N N . TRP A 1 234 ? 30.887 6.094 -15.150 1.00 66.50 234 TRP A N 1
ATOM 1925 C CA . TRP A 1 234 ? 31.073 7.464 -15.660 1.00 66.50 234 TRP A CA 1
ATOM 1926 C C . TRP A 1 234 ? 31.568 8.498 -14.627 1.00 66.50 234 TRP A C 1
ATOM 1928 O O . TRP A 1 234 ? 32.158 9.498 -15.018 1.00 66.50 234 TRP A O 1
ATOM 1938 N N . GLN A 1 235 ? 31.348 8.283 -13.322 1.00 64.00 235 GLN A N 1
ATOM 1939 C CA . GLN A 1 235 ? 31.839 9.176 -12.254 1.00 64.00 235 GLN A CA 1
ATOM 1940 C C . GLN A 1 235 ? 33.265 8.858 -11.781 1.00 64.00 235 GLN A C 1
ATOM 1942 O O . GLN A 1 235 ? 33.869 9.674 -11.092 1.00 64.00 235 GLN A O 1
ATOM 1947 N N . ARG A 1 236 ? 33.776 7.654 -12.069 1.00 58.75 236 ARG A N 1
ATOM 1948 C CA . ARG A 1 236 ? 35.014 7.112 -11.479 1.00 58.75 236 ARG A CA 1
ATOM 1949 C C . ARG A 1 236 ? 36.151 6.906 -12.482 1.00 58.75 236 ARG A C 1
ATOM 1951 O O . ARG A 1 236 ? 37.250 6.582 -12.051 1.00 58.75 236 ARG A O 1
ATOM 1958 N N . GLY A 1 237 ? 35.909 7.063 -13.781 1.00 56.19 237 GLY A N 1
ATOM 1959 C CA . GLY A 1 237 ? 36.933 6.885 -14.806 1.00 56.19 237 GLY A CA 1
ATOM 1960 C C . GLY A 1 237 ? 36.401 7.088 -16.222 1.00 56.19 237 GLY A C 1
ATOM 1961 O O . GLY A 1 237 ? 35.199 7.027 -16.470 1.00 56.19 237 GLY A O 1
ATOM 1962 N N . ASP A 1 238 ? 37.345 7.300 -17.128 1.00 61.28 238 ASP A N 1
ATOM 1963 C CA . ASP A 1 238 ? 37.375 7.907 -18.472 1.00 61.28 238 ASP A CA 1
ATOM 1964 C C . ASP A 1 238 ? 36.421 7.310 -19.528 1.00 61.28 238 ASP A C 1
ATOM 1966 O O . ASP A 1 238 ? 36.505 7.601 -20.725 1.00 61.28 238 ASP A O 1
ATOM 1970 N N . CYS A 1 239 ? 35.491 6.450 -19.115 1.00 65.56 239 CYS A N 1
ATOM 1971 C CA . CYS A 1 239 ? 34.492 5.858 -19.984 1.00 65.56 239 CYS A CA 1
ATOM 1972 C C . CYS A 1 239 ? 33.419 6.884 -20.373 1.00 65.56 239 CYS A C 1
ATOM 1974 O O . CYS A 1 239 ? 32.292 6.843 -19.884 1.00 65.56 239 CYS A O 1
ATOM 1976 N N . GLY A 1 240 ? 33.740 7.766 -21.319 1.00 69.88 240 GLY A N 1
ATOM 1977 C CA . GLY A 1 240 ? 32.783 8.654 -21.990 1.00 69.88 240 GLY A CA 1
ATOM 1978 C C . GLY A 1 240 ? 31.850 7.924 -22.964 1.00 69.88 240 GLY A C 1
ATOM 1979 O O . GLY A 1 240 ? 31.476 8.484 -23.991 1.00 69.88 240 GLY A O 1
ATOM 1980 N N . PHE A 1 241 ? 31.535 6.646 -22.715 1.00 80.38 241 PHE A N 1
ATOM 1981 C CA . PHE A 1 241 ? 30.627 5.893 -23.573 1.00 80.38 241 PHE A CA 1
ATOM 1982 C C . PHE A 1 241 ? 29.219 6.473 -23.447 1.00 80.38 241 PHE A C 1
ATOM 1984 O O . PHE A 1 241 ? 28.637 6.459 -22.361 1.00 80.38 241 PHE A O 1
ATOM 1991 N N . PHE A 1 242 ? 28.706 6.964 -24.571 1.00 85.31 242 PHE A N 1
ATOM 1992 C CA . PHE A 1 242 ? 27.398 7.574 -24.711 1.00 85.31 242 PHE A CA 1
ATOM 1993 C C . PHE A 1 242 ? 26.831 7.221 -26.085 1.00 85.31 242 PHE A C 1
ATOM 1995 O O . PHE A 1 242 ? 27.521 7.383 -27.094 1.00 85.31 242 PHE A O 1
ATOM 2002 N N . GLN A 1 243 ? 25.581 6.765 -26.137 1.00 84.31 243 GLN A N 1
ATOM 2003 C CA . GLN A 1 243 ? 24.891 6.525 -27.402 1.00 84.31 243 GLN A CA 1
ATOM 2004 C C . GLN A 1 243 ? 23.382 6.681 -27.244 1.00 84.31 243 GLN A C 1
ATOM 2006 O O . GLN A 1 243 ? 22.785 6.069 -26.366 1.00 84.31 243 GLN A O 1
ATOM 2011 N N . TRP A 1 244 ? 22.745 7.450 -28.125 1.00 89.06 244 TRP A N 1
ATOM 2012 C CA . TRP A 1 244 ? 21.287 7.563 -28.141 1.00 89.06 244 TRP A CA 1
ATOM 2013 C C . TRP A 1 244 ? 20.628 6.223 -28.496 1.00 89.06 244 TRP A C 1
ATOM 2015 O O . TRP A 1 244 ? 21.021 5.574 -29.463 1.00 89.06 244 TRP A O 1
ATOM 2025 N N . PHE A 1 245 ? 19.632 5.822 -27.703 1.00 85.69 245 PHE A N 1
ATOM 2026 C CA . PHE A 1 245 ? 18.794 4.648 -27.957 1.00 85.69 245 PHE A CA 1
ATOM 2027 C C . PHE A 1 245 ? 17.585 5.033 -28.811 1.00 85.69 245 PHE A C 1
ATOM 2029 O O . PHE A 1 245 ? 17.322 4.401 -29.830 1.00 85.69 245 PHE A O 1
ATOM 2036 N N . ASP A 1 246 ? 16.879 6.098 -28.420 1.00 85.81 246 ASP A N 1
ATOM 2037 C CA . ASP A 1 246 ? 15.742 6.604 -29.186 1.00 85.81 246 ASP A CA 1
ATOM 2038 C C . ASP A 1 246 ? 16.200 7.617 -30.260 1.00 85.81 246 ASP A C 1
ATOM 2040 O O . ASP A 1 246 ? 17.143 8.398 -30.032 1.00 85.81 246 ASP A O 1
ATOM 2044 N N . PRO A 1 247 ? 15.517 7.674 -31.420 1.00 87.62 247 PRO A N 1
ATOM 2045 C CA . PRO A 1 247 ? 15.663 8.767 -32.376 1.00 87.62 247 PRO A CA 1
ATOM 2046 C C . PRO A 1 247 ? 15.398 10.134 -31.734 1.00 87.62 247 PRO A C 1
ATOM 2048 O O . PRO A 1 247 ? 14.744 10.243 -30.696 1.00 87.62 247 PRO A O 1
ATOM 2051 N N . GLU A 1 248 ? 15.915 11.192 -32.352 1.00 90.25 248 GLU A N 1
ATOM 2052 C CA . GLU A 1 248 ? 15.686 12.549 -31.862 1.00 90.25 248 GLU A CA 1
ATOM 2053 C C . GLU A 1 248 ? 14.202 12.927 -31.950 1.00 90.25 248 GLU A C 1
ATOM 2055 O O . GLU A 1 248 ? 13.538 12.704 -32.965 1.00 90.25 248 GLU A O 1
ATOM 2060 N N . ILE A 1 249 ? 13.687 13.525 -30.875 1.00 87.38 249 ILE A N 1
ATOM 2061 C CA . ILE A 1 249 ? 12.320 14.039 -30.821 1.00 87.38 249 ILE A CA 1
ATOM 2062 C C . ILE A 1 249 ? 12.355 15.496 -31.284 1.00 87.38 249 ILE A C 1
ATOM 2064 O O . ILE A 1 249 ? 12.827 16.372 -30.562 1.00 87.38 249 ILE A O 1
ATOM 2068 N N . VAL A 1 250 ? 11.824 15.765 -32.477 1.00 88.88 250 VAL A N 1
ATOM 2069 C CA . VAL A 1 250 ? 11.832 17.102 -33.093 1.00 88.88 250 VAL A CA 1
ATOM 2070 C C . VAL A 1 250 ? 10.426 17.692 -33.227 1.00 88.88 250 VAL A C 1
ATOM 2072 O O . VAL A 1 250 ? 9.428 16.973 -33.282 1.00 88.88 250 VAL A O 1
ATOM 2075 N N . GLY A 1 251 ? 10.340 19.022 -33.294 1.00 91.31 251 GLY A N 1
ATOM 2076 C CA . GLY A 1 251 ? 9.096 19.754 -33.545 1.00 91.31 251 GLY A CA 1
ATOM 2077 C C . GLY A 1 251 ? 8.086 19.716 -32.391 1.00 91.31 251 GLY A C 1
ATOM 2078 O O . GLY A 1 251 ? 8.441 19.720 -31.211 1.00 91.31 251 GLY A O 1
ATOM 2079 N N . ARG A 1 252 ? 6.794 19.681 -32.738 1.00 90.06 252 ARG A N 1
ATOM 2080 C CA . ARG A 1 252 ? 5.671 19.822 -31.792 1.00 90.06 252 ARG A CA 1
ATOM 2081 C C . ARG A 1 252 ? 5.698 18.846 -30.598 1.00 90.06 252 ARG A C 1
ATOM 2083 O O . ARG A 1 252 ? 5.382 19.290 -29.494 1.00 90.06 252 ARG A O 1
ATOM 2090 N N . PRO A 1 253 ? 6.070 17.557 -30.741 1.00 88.69 253 PRO A N 1
ATOM 2091 C CA . PRO A 1 253 ? 6.199 16.654 -29.595 1.00 88.69 253 PRO A CA 1
ATOM 2092 C C . PRO A 1 253 ? 7.191 17.148 -28.529 1.00 88.69 253 PRO A C 1
ATOM 2094 O O . PRO A 1 253 ? 6.855 17.137 -27.346 1.00 88.69 253 PRO A O 1
ATOM 2097 N N . LYS A 1 254 ? 8.363 17.662 -28.930 1.00 90.31 254 LYS A N 1
ATOM 2098 C CA . LYS A 1 254 ? 9.382 18.210 -28.014 1.00 90.31 254 LYS A CA 1
ATOM 2099 C C . LYS A 1 254 ? 8.841 19.402 -27.221 1.00 90.31 254 LYS A C 1
ATOM 2101 O O . LYS A 1 254 ? 8.992 19.465 -26.000 1.00 90.31 254 LYS A O 1
ATOM 2106 N N . GLU A 1 255 ? 8.143 20.315 -27.894 1.00 90.81 255 GLU A N 1
ATOM 2107 C CA . GLU A 1 255 ? 7.512 21.478 -27.257 1.00 90.81 255 GLU A CA 1
ATOM 2108 C C . GLU A 1 255 ? 6.438 21.081 -26.239 1.00 90.81 255 GLU A C 1
ATOM 2110 O O . GLU A 1 255 ? 6.380 21.643 -25.142 1.00 90.81 255 GLU A O 1
ATOM 2115 N N . LEU A 1 256 ? 5.592 20.103 -26.581 1.00 91.50 256 LEU A N 1
ATOM 2116 C CA . LEU A 1 256 ? 4.532 19.627 -25.694 1.00 91.50 256 LEU A CA 1
ATOM 2117 C C . LEU A 1 256 ? 5.101 18.954 -24.445 1.00 91.50 256 LEU A C 1
ATOM 2119 O O . LEU A 1 256 ? 4.638 19.257 -23.345 1.00 91.50 256 LEU A O 1
ATOM 2123 N N . ILE A 1 257 ? 6.125 18.106 -24.585 1.00 88.44 257 ILE A N 1
ATOM 2124 C CA . ILE A 1 257 ? 6.766 17.444 -23.439 1.00 88.44 257 ILE A CA 1
ATOM 2125 C C . ILE A 1 257 ? 7.385 18.492 -22.502 1.00 88.44 257 ILE A C 1
ATOM 2127 O O . ILE A 1 257 ? 7.144 18.462 -21.293 1.00 88.44 257 ILE A O 1
ATOM 2131 N N . ASN A 1 258 ? 8.111 19.473 -23.045 1.00 91.00 258 ASN A N 1
ATOM 2132 C CA . ASN A 1 258 ? 8.698 20.556 -22.249 1.00 91.00 258 ASN A CA 1
ATOM 2133 C C . ASN A 1 258 ? 7.641 21.434 -21.561 1.00 91.00 258 ASN A C 1
ATOM 2135 O O . ASN A 1 258 ? 7.808 21.818 -20.396 1.00 91.00 258 ASN A O 1
ATOM 2139 N N . ARG A 1 259 ? 6.528 21.725 -22.247 1.00 92.69 259 ARG A N 1
ATOM 2140 C CA . ARG A 1 259 ? 5.406 22.484 -21.679 1.00 92.69 259 ARG A CA 1
ATOM 2141 C C . ARG A 1 259 ? 4.748 21.728 -20.530 1.00 92.69 259 ARG A C 1
ATOM 2143 O O . ARG A 1 259 ? 4.605 22.290 -19.446 1.00 92.69 259 ARG A O 1
ATOM 2150 N N . LEU A 1 260 ? 4.393 20.460 -20.744 1.00 91.94 260 LEU A N 1
ATOM 2151 C CA . LEU A 1 260 ? 3.778 19.607 -19.724 1.00 91.94 260 LEU A CA 1
ATOM 2152 C C . LEU A 1 260 ? 4.691 19.452 -18.510 1.00 91.94 260 LEU A C 1
ATOM 2154 O O . LEU A 1 260 ? 4.231 19.520 -17.374 1.00 91.94 260 LEU A O 1
ATOM 2158 N N . ARG A 1 261 ? 5.999 19.318 -18.730 1.00 88.75 261 ARG A N 1
ATOM 2159 C CA . ARG A 1 261 ? 6.976 19.240 -17.647 1.00 88.75 261 ARG A CA 1
ATOM 2160 C C . ARG A 1 261 ? 7.064 20.534 -16.840 1.00 88.75 261 ARG A C 1
ATOM 2162 O O . ARG A 1 261 ? 7.093 20.480 -15.613 1.00 88.75 261 ARG A O 1
ATOM 2169 N N . SER A 1 262 ? 7.072 21.686 -17.507 1.00 91.44 262 SER A N 1
ATOM 2170 C CA . SER A 1 262 ? 7.041 22.990 -16.833 1.00 91.44 262 SER A CA 1
ATOM 2171 C C . SER A 1 262 ? 5.760 23.165 -16.012 1.00 91.44 262 SER A C 1
ATOM 2173 O O . SER A 1 262 ? 5.817 23.600 -14.863 1.00 91.44 262 SER A O 1
ATOM 2175 N N . GLN A 1 263 ? 4.612 22.756 -16.561 1.00 95.06 263 GLN A N 1
ATOM 2176 C CA . GLN A 1 263 ? 3.329 22.770 -15.853 1.00 95.06 263 GLN A CA 1
ATOM 2177 C C . GLN A 1 263 ? 3.323 21.825 -14.648 1.00 95.06 263 GLN A C 1
ATOM 2179 O O . GLN A 1 263 ? 2.906 22.233 -13.567 1.00 95.06 263 GLN A O 1
ATOM 2184 N N . LYS A 1 264 ? 3.835 20.597 -14.800 1.00 92.69 264 LYS A N 1
ATOM 2185 C CA . LYS A 1 264 ? 3.981 19.628 -13.706 1.00 92.69 264 LYS A CA 1
ATOM 2186 C C . LYS A 1 264 ? 4.820 20.212 -12.570 1.00 92.69 264 LYS A C 1
ATOM 2188 O O . LYS A 1 264 ? 4.358 20.236 -11.435 1.00 92.69 264 LYS A O 1
ATOM 2193 N N . LYS A 1 265 ? 5.990 20.776 -12.886 1.00 91.88 265 LYS A N 1
ATOM 2194 C CA . LYS A 1 265 ? 6.868 21.410 -11.892 1.00 91.88 265 LYS A CA 1
ATOM 2195 C C . LYS A 1 265 ? 6.185 22.585 -11.182 1.00 91.88 265 LYS A C 1
ATOM 2197 O O . LYS A 1 265 ? 6.337 22.754 -9.975 1.00 91.88 265 LYS A O 1
ATOM 2202 N N . ALA A 1 266 ? 5.410 23.392 -11.909 1.00 95.00 266 ALA A N 1
ATOM 2203 C CA . ALA A 1 266 ? 4.641 24.484 -11.316 1.00 95.00 266 ALA A CA 1
ATOM 2204 C C . ALA A 1 266 ? 3.545 23.971 -10.365 1.00 95.00 266 ALA A C 1
ATOM 2206 O O . ALA A 1 266 ? 3.364 24.534 -9.287 1.00 95.00 266 ALA A O 1
ATOM 2207 N N . LEU A 1 267 ? 2.837 22.899 -10.735 1.00 93.94 267 LEU A N 1
ATOM 2208 C CA . LEU A 1 267 ? 1.831 22.265 -9.880 1.00 93.94 267 LEU A CA 1
ATOM 2209 C C . LEU A 1 267 ? 2.453 21.638 -8.628 1.00 93.94 267 LEU A C 1
ATOM 2211 O O . LEU A 1 267 ? 1.926 21.837 -7.540 1.00 93.94 267 LEU A O 1
ATOM 2215 N N . GLU A 1 268 ? 3.591 20.956 -8.754 1.00 92.69 268 GLU A N 1
ATOM 2216 C CA . GLU A 1 268 ? 4.326 20.383 -7.616 1.00 92.69 268 GLU A CA 1
ATOM 2217 C C . GLU A 1 268 ? 4.789 21.462 -6.634 1.00 92.69 268 GLU A C 1
ATOM 2219 O O . GLU A 1 268 ? 4.649 21.301 -5.424 1.00 92.69 268 GLU A O 1
ATOM 2224 N N . ASN A 1 269 ? 5.292 22.591 -7.139 1.00 94.12 269 ASN A N 1
ATOM 2225 C CA . ASN A 1 269 ? 5.668 23.721 -6.290 1.00 94.12 269 ASN A CA 1
ATOM 2226 C C . ASN A 1 269 ? 4.453 24.311 -5.563 1.00 94.12 269 ASN A C 1
ATOM 2228 O O . ASN A 1 269 ? 4.534 24.586 -4.370 1.00 94.12 269 ASN A O 1
ATOM 2232 N N . ARG A 1 270 ? 3.316 24.465 -6.257 1.00 96.12 270 ARG A N 1
ATOM 2233 C CA . ARG A 1 270 ? 2.066 24.943 -5.645 1.00 96.12 270 ARG A CA 1
ATOM 2234 C C . ARG A 1 270 ? 1.563 23.993 -4.564 1.00 96.12 270 ARG A C 1
ATOM 2236 O O . ARG A 1 270 ? 1.160 24.462 -3.507 1.00 96.12 270 ARG A O 1
ATOM 2243 N N . LEU A 1 271 ? 1.613 22.685 -4.817 1.00 90.88 271 LEU A N 1
ATOM 2244 C CA . LEU A 1 271 ? 1.227 21.671 -3.841 1.00 90.88 271 LEU A CA 1
ATOM 2245 C C . LEU A 1 271 ? 2.106 21.763 -2.589 1.00 90.88 271 LEU A C 1
ATOM 2247 O O . LEU A 1 271 ? 1.572 21.853 -1.491 1.00 90.88 271 LEU A O 1
ATOM 2251 N N . LYS A 1 272 ? 3.433 21.855 -2.753 1.00 91.31 272 LYS A N 1
ATOM 2252 C CA . LYS A 1 272 ? 4.373 22.033 -1.631 1.00 91.31 272 LYS A CA 1
ATOM 2253 C C . LYS A 1 272 ? 4.081 23.296 -0.817 1.00 91.31 272 LYS A C 1
ATOM 2255 O O . LYS A 1 272 ? 4.127 23.253 0.410 1.00 91.31 272 LYS A O 1
ATOM 2260 N N . SER A 1 273 ? 3.758 24.413 -1.474 1.00 90.12 273 SER A N 1
ATOM 2261 C CA . SER A 1 273 ? 3.349 25.644 -0.782 1.00 90.12 273 SER A CA 1
ATOM 2262 C C . SER A 1 273 ? 2.050 25.453 0.007 1.00 90.12 273 SER A C 1
ATOM 2264 O O . SER A 1 273 ? 1.993 25.825 1.176 1.00 90.12 273 SER A O 1
ATOM 2266 N N . GLN A 1 274 ? 1.037 24.817 -0.587 1.00 90.62 274 GLN A N 1
ATOM 2267 C CA . GLN A 1 274 ? -0.234 24.537 0.091 1.00 90.62 274 GLN A CA 1
ATOM 2268 C C . GLN A 1 274 ? -0.077 23.563 1.265 1.00 90.62 274 GLN A C 1
ATOM 2270 O O . GLN A 1 274 ? -0.720 23.727 2.296 1.00 90.62 274 GLN A O 1
ATOM 2275 N N . GLU A 1 275 ? 0.779 22.550 1.138 1.00 88.38 275 GLU A N 1
ATOM 2276 C CA . GLU A 1 275 ? 1.092 21.619 2.226 1.00 88.38 275 GLU A CA 1
ATOM 2277 C C . GLU A 1 275 ? 1.759 22.338 3.405 1.00 88.38 275 GLU A C 1
ATOM 2279 O O . GLU A 1 275 ? 1.393 22.091 4.555 1.00 88.38 275 GLU A O 1
ATOM 2284 N N . ALA A 1 276 ? 2.675 23.272 3.132 1.00 85.69 276 ALA A N 1
ATOM 2285 C CA . ALA A 1 276 ? 3.292 24.099 4.166 1.00 85.69 276 ALA A CA 1
ATOM 2286 C C . ALA A 1 276 ? 2.265 25.006 4.870 1.00 85.69 276 ALA A C 1
ATOM 2288 O O . ALA A 1 276 ? 2.257 25.088 6.098 1.00 85.69 276 ALA A O 1
ATOM 2289 N N . GLU A 1 277 ? 1.360 25.640 4.119 1.00 91.69 277 GLU A N 1
ATOM 2290 C CA . GLU A 1 277 ? 0.270 26.449 4.685 1.00 91.69 277 GLU A CA 1
ATOM 2291 C C . GLU A 1 277 ? -0.674 25.609 5.557 1.00 91.69 277 GLU A C 1
ATOM 2293 O O . GLU A 1 277 ? -0.973 25.978 6.695 1.00 91.69 277 GLU A O 1
ATOM 2298 N N . ASN A 1 278 ? -1.090 24.438 5.067 1.00 84.38 278 ASN A N 1
ATOM 2299 C CA . ASN A 1 278 ? -1.942 23.513 5.814 1.00 84.38 278 ASN A CA 1
ATOM 2300 C C . ASN A 1 278 ? -1.270 23.020 7.100 1.00 84.38 278 ASN A C 1
ATOM 2302 O O . ASN A 1 278 ? -1.942 22.864 8.119 1.00 84.38 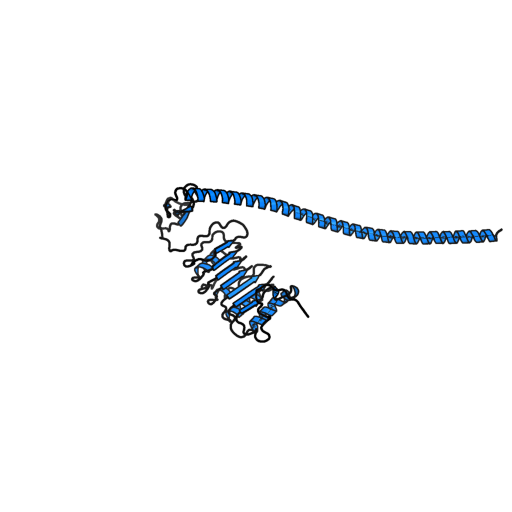278 ASN A O 1
ATOM 2306 N N . TRP A 1 279 ? 0.048 22.811 7.086 1.00 84.94 279 TRP A N 1
ATOM 2307 C CA . TRP A 1 279 ? 0.800 22.435 8.280 1.00 84.94 279 TRP A CA 1
ATOM 2308 C C . TRP A 1 279 ? 0.772 23.535 9.352 1.00 84.94 279 TRP A C 1
ATOM 2310 O O . TRP A 1 279 ? 0.520 23.249 10.527 1.00 84.94 279 TRP A O 1
ATOM 2320 N N . VAL A 1 280 ? 0.942 24.802 8.957 1.00 86.25 280 VAL A N 1
ATOM 2321 C CA . VAL A 1 280 ? 0.834 25.951 9.875 1.00 86.25 280 VAL A CA 1
ATOM 2322 C C . VAL A 1 280 ? -0.580 26.056 10.454 1.00 86.25 280 VAL A C 1
ATOM 2324 O O . VAL A 1 280 ? -0.744 26.211 11.666 1.00 86.25 280 VAL A O 1
ATOM 2327 N N . ILE A 1 281 ? -1.610 25.920 9.612 1.00 86.19 281 ILE A N 1
ATOM 2328 C CA . ILE A 1 281 ? -3.015 25.955 10.045 1.00 86.19 281 ILE A CA 1
ATOM 2329 C C . ILE A 1 281 ? -3.308 24.816 11.027 1.00 86.19 281 ILE A C 1
ATOM 2331 O O . ILE A 1 281 ? -3.891 25.058 12.083 1.00 86.19 281 ILE A O 1
ATOM 2335 N N . SER A 1 282 ? -2.870 23.594 10.718 1.00 80.38 282 SER A N 1
ATOM 2336 C CA . SER A 1 282 ? -3.069 22.422 11.576 1.00 80.38 282 SER A CA 1
ATOM 2337 C C . SER A 1 282 ? -2.385 22.581 12.933 1.00 80.38 282 SER A C 1
ATOM 2339 O O . SER A 1 282 ? -2.953 22.202 13.955 1.00 80.38 282 SER A O 1
ATOM 2341 N N . THR A 1 283 ? -1.183 23.158 12.959 1.00 82.69 283 THR A N 1
ATOM 2342 C CA . THR A 1 283 ? -0.458 23.427 14.208 1.00 82.69 283 THR A CA 1
ATOM 2343 C C . THR A 1 283 ? -1.231 24.426 15.066 1.00 82.69 283 THR A C 1
ATOM 2345 O O . THR A 1 283 ? -1.486 24.172 16.243 1.00 82.69 283 THR A O 1
ATOM 2348 N N . ARG A 1 284 ? -1.712 25.522 14.462 1.00 86.44 284 ARG A N 1
ATOM 2349 C CA . ARG A 1 284 ? -2.500 26.531 15.181 1.00 86.44 284 ARG A CA 1
ATOM 2350 C C . ARG A 1 284 ? -3.854 26.003 15.657 1.00 86.44 284 ARG A C 1
ATOM 2352 O O . ARG A 1 284 ? -4.316 26.401 16.724 1.00 86.44 284 ARG A O 1
ATOM 2359 N N . ALA A 1 285 ? -4.482 25.103 14.901 1.00 78.69 285 ALA A N 1
ATOM 2360 C CA . ALA A 1 285 ? -5.700 24.421 15.331 1.00 78.69 285 ALA A CA 1
ATOM 2361 C C . ALA A 1 285 ? -5.452 23.595 16.605 1.00 78.69 285 ALA A C 1
ATOM 2363 O O . ALA A 1 285 ? -6.193 23.746 17.572 1.00 78.69 285 ALA A O 1
ATOM 2364 N N . CYS A 1 286 ? -4.356 22.828 16.654 1.00 76.75 286 CYS A N 1
ATOM 2365 C CA . CYS A 1 286 ? -3.980 22.044 17.833 1.00 76.75 286 CYS A CA 1
ATOM 2366 C C . CYS A 1 286 ? -3.722 22.927 19.071 1.00 76.75 286 CYS A C 1
ATOM 2368 O O . CYS A 1 286 ? -4.139 22.592 20.179 1.00 76.75 286 CYS A O 1
ATOM 2370 N N . GLU A 1 287 ? -3.070 24.082 18.898 1.00 82.00 287 GLU A N 1
ATOM 2371 C CA . GLU A 1 287 ? -2.854 25.038 19.995 1.00 82.00 287 GLU A CA 1
ATOM 2372 C C . GLU A 1 287 ? -4.168 25.609 20.544 1.00 82.00 287 GLU A C 1
ATOM 2374 O O . GLU A 1 287 ? -4.316 25.798 21.755 1.00 82.00 287 GLU A O 1
ATOM 2379 N N . LEU A 1 288 ? -5.124 25.913 19.662 1.00 87.75 288 LEU A N 1
ATOM 2380 C CA . LEU A 1 288 ? -6.436 26.419 20.059 1.00 87.75 288 LEU A CA 1
ATOM 2381 C C . LEU A 1 288 ? -7.270 25.343 20.757 1.00 87.75 288 LEU A C 1
ATOM 2383 O O . LEU A 1 288 ? -7.926 25.646 21.753 1.00 87.75 288 LEU A O 1
ATOM 2387 N N . GLU A 1 289 ? -7.209 24.097 20.289 1.00 87.69 289 GLU A N 1
ATOM 2388 C CA . GLU A 1 289 ? -7.857 22.958 20.944 1.00 87.69 289 GLU A CA 1
ATOM 2389 C C . GLU A 1 289 ? -7.335 22.759 22.372 1.00 87.69 289 GLU A C 1
ATOM 2391 O O . GLU A 1 289 ? -8.132 22.613 23.301 1.00 87.69 289 GLU A O 1
ATOM 2396 N N . GLN A 1 290 ? -6.018 22.849 22.585 1.00 82.44 290 GLN A N 1
ATOM 2397 C CA . GLN A 1 290 ? -5.448 22.748 23.929 1.00 82.44 290 GLN A CA 1
ATOM 2398 C C . GLN A 1 290 ? -5.907 23.902 24.830 1.00 82.44 290 GLN A C 1
ATOM 2400 O O . GLN A 1 290 ? -6.347 23.676 25.957 1.00 82.44 290 GLN A O 1
ATOM 2405 N N . LYS A 1 291 ? -5.884 25.141 24.319 1.00 90.56 291 LYS A N 1
ATOM 2406 C CA . LYS A 1 291 ? -6.388 26.311 25.060 1.00 90.56 291 LYS A CA 1
ATOM 2407 C C . LYS A 1 291 ? -7.863 26.159 25.436 1.00 90.56 291 LYS A C 1
ATOM 2409 O O . LYS A 1 291 ? -8.257 26.587 26.521 1.00 90.56 291 LYS A O 1
ATOM 2414 N N . LEU A 1 292 ? -8.671 25.547 24.570 1.00 90.00 292 LEU A N 1
ATOM 2415 C CA . LEU A 1 292 ? -10.079 25.265 24.842 1.00 90.00 292 LEU A CA 1
ATOM 2416 C C . LEU A 1 292 ? -10.242 24.234 25.967 1.00 90.00 292 LEU A C 1
ATOM 2418 O O . LEU A 1 292 ? -11.072 24.427 26.855 1.00 90.00 292 LEU A O 1
ATOM 2422 N N . ILE A 1 293 ? -9.441 23.165 25.964 1.00 90.00 293 ILE A N 1
ATOM 2423 C CA . ILE A 1 293 ? -9.429 22.158 27.036 1.00 90.00 293 ILE A CA 1
ATOM 2424 C C . ILE A 1 293 ? -9.065 22.807 28.378 1.00 90.00 293 ILE A C 1
ATOM 2426 O O . ILE A 1 293 ? -9.782 22.621 29.364 1.00 90.00 293 ILE A O 1
ATOM 2430 N N . ASP A 1 294 ? -8.009 23.621 28.407 1.00 89.56 294 ASP A N 1
ATOM 2431 C CA . ASP A 1 294 ? -7.542 24.289 29.625 1.00 89.56 294 ASP A CA 1
ATOM 2432 C C . ASP A 1 294 ? -8.579 25.288 30.161 1.00 89.56 294 ASP A C 1
ATOM 2434 O O . ASP A 1 294 ? -8.828 25.363 31.369 1.00 89.56 294 ASP A O 1
ATOM 2438 N N . ALA A 1 295 ? -9.222 26.050 29.270 1.00 93.62 295 ALA A N 1
ATOM 2439 C CA . ALA A 1 295 ? -10.302 26.962 29.633 1.00 93.62 295 ALA A CA 1
ATOM 2440 C C . ALA A 1 295 ? -11.509 26.204 30.207 1.00 93.62 295 ALA A C 1
ATOM 2442 O O . ALA A 1 295 ? -12.033 26.589 31.252 1.00 93.62 295 ALA A O 1
ATOM 2443 N N . ASN A 1 296 ? -11.906 25.089 29.589 1.00 90.50 296 ASN A N 1
ATOM 2444 C CA . ASN A 1 296 ? -13.002 24.253 30.081 1.00 90.50 296 ASN A CA 1
ATOM 2445 C C . ASN A 1 296 ? -12.693 23.635 31.454 1.00 90.50 296 ASN A C 1
ATOM 2447 O O . ASN A 1 296 ? -13.576 23.565 32.310 1.00 90.50 296 ASN A O 1
ATOM 2451 N N . ALA A 1 297 ? -11.443 23.238 31.708 1.00 92.88 297 ALA A N 1
ATOM 2452 C CA . ALA A 1 297 ? -11.020 22.762 33.023 1.00 92.88 297 ALA A CA 1
ATOM 2453 C C . ALA A 1 297 ? -11.138 23.860 34.097 1.00 92.88 297 ALA A C 1
ATOM 2455 O O . ALA A 1 297 ? -11.635 23.592 35.194 1.00 92.88 297 ALA A O 1
ATOM 2456 N N . LYS A 1 298 ? -10.757 25.104 33.767 1.00 95.81 298 LYS A N 1
ATOM 2457 C CA . LYS A 1 298 ? -10.926 26.271 34.654 1.00 95.81 298 LYS A CA 1
ATOM 2458 C C . LYS A 1 298 ? -12.394 26.605 34.908 1.00 95.81 298 LYS A C 1
ATOM 2460 O O . LYS A 1 298 ? -12.765 26.889 36.039 1.00 95.81 298 LYS A O 1
ATOM 2465 N N . ILE A 1 299 ? -13.244 26.547 33.884 1.00 94.81 299 ILE A N 1
ATOM 2466 C CA . ILE A 1 299 ? -14.691 26.757 34.048 1.00 94.81 299 ILE A CA 1
ATOM 2467 C C . ILE A 1 299 ? -15.265 25.709 35.005 1.00 94.81 299 ILE A C 1
ATOM 2469 O O . ILE A 1 299 ? -16.019 26.048 35.915 1.00 94.81 299 ILE A O 1
ATOM 2473 N N . LYS A 1 300 ? -14.862 24.443 34.857 1.00 95.50 300 LYS A N 1
ATOM 2474 C CA . LYS A 1 300 ? -15.309 23.365 35.743 1.00 95.50 300 LYS A CA 1
ATOM 2475 C C . LYS A 1 300 ? -14.864 23.580 37.192 1.00 95.50 300 LYS A C 1
ATOM 2477 O O . LYS A 1 300 ? -15.665 23.364 38.097 1.00 95.50 300 LYS A O 1
ATOM 2482 N N . SER A 1 301 ? -13.625 24.017 37.431 1.00 92.88 301 SER A N 1
ATOM 2483 C CA . SER A 1 301 ? -13.156 24.298 38.796 1.00 92.88 301 SER A CA 1
ATOM 2484 C C . SER A 1 301 ? -13.864 25.503 39.418 1.00 92.88 301 SER A C 1
ATOM 2486 O O . SER A 1 301 ? -14.251 25.440 40.584 1.00 92.88 301 SER A O 1
ATOM 2488 N N . LEU A 1 302 ? -14.101 26.565 38.641 1.00 94.88 302 LEU A N 1
ATOM 2489 C CA . LEU A 1 302 ? -14.882 27.725 39.076 1.00 94.88 302 LEU A CA 1
ATOM 2490 C C . LEU A 1 302 ? -16.329 27.344 39.412 1.00 94.88 302 LEU A C 1
ATOM 2492 O O . LEU A 1 302 ? -16.843 27.800 40.428 1.00 94.88 302 LEU A O 1
ATOM 2496 N N . SER A 1 303 ? -16.957 26.474 38.615 1.00 95.38 303 SER A N 1
ATOM 2497 C CA . SER A 1 303 ? -18.303 25.954 38.896 1.00 95.38 303 SER A CA 1
ATOM 2498 C C . SER A 1 303 ? -18.355 25.242 40.246 1.00 95.38 303 SER A C 1
ATOM 2500 O O . SER A 1 303 ? -19.203 25.566 41.066 1.00 95.38 303 SER A O 1
ATOM 2502 N N . ILE A 1 304 ? -17.401 24.341 40.513 1.00 95.19 304 ILE A N 1
ATOM 2503 C CA . ILE A 1 304 ? -17.327 23.614 41.791 1.00 95.19 304 ILE A CA 1
ATOM 2504 C C . ILE A 1 304 ? -17.155 24.590 42.961 1.00 95.19 304 ILE A C 1
ATOM 2506 O O . ILE A 1 304 ? -17.811 24.445 43.990 1.00 95.19 304 ILE A O 1
ATOM 2510 N N . MET A 1 305 ? -16.285 25.597 42.823 1.00 95.06 305 MET A N 1
ATOM 2511 C CA . MET A 1 305 ? -16.118 26.608 43.872 1.00 95.06 305 MET A CA 1
ATOM 2512 C C . MET A 1 305 ? -17.400 27.413 44.103 1.00 95.06 305 MET A C 1
ATOM 2514 O O . MET A 1 305 ? -17.726 27.703 45.252 1.00 95.06 305 MET A O 1
ATOM 2518 N N . ASN A 1 306 ? -18.138 27.744 43.044 1.00 93.62 306 ASN A N 1
ATOM 2519 C CA . ASN A 1 306 ? -19.401 28.460 43.163 1.00 93.62 306 ASN A CA 1
ATOM 2520 C C . ASN A 1 306 ? -20.477 27.618 43.866 1.00 93.62 306 ASN A C 1
ATOM 2522 O O . ASN A 1 306 ? -21.189 28.138 44.722 1.00 93.62 306 ASN A O 1
ATOM 2526 N N . ASP A 1 307 ? -20.547 26.314 43.585 1.00 95.38 307 ASP A N 1
ATOM 2527 C CA . ASP A 1 307 ? -21.456 25.391 44.277 1.00 95.38 307 ASP A CA 1
ATOM 2528 C C . ASP A 1 307 ? -21.150 25.348 45.786 1.00 95.38 307 ASP A C 1
ATOM 2530 O O . ASP A 1 307 ? -22.052 25.471 46.616 1.00 95.38 307 ASP A O 1
ATOM 2534 N N . VAL A 1 308 ? -19.863 25.272 46.154 1.00 95.44 308 VAL A N 1
ATOM 2535 C CA . VAL A 1 308 ? -19.419 25.305 47.560 1.00 95.44 308 VAL A CA 1
ATOM 2536 C C . VAL A 1 308 ? -19.761 26.635 48.232 1.00 95.44 308 VAL A C 1
ATOM 2538 O O . VAL A 1 308 ? -20.213 26.648 49.378 1.00 95.44 308 VAL A O 1
ATOM 2541 N N . LEU A 1 309 ? -19.539 27.760 47.549 1.00 95.19 309 LEU A N 1
ATOM 2542 C CA . LEU A 1 309 ? -19.874 29.085 48.075 1.00 95.19 309 LEU A CA 1
ATOM 2543 C C . LEU A 1 309 ? -21.383 29.253 48.259 1.00 95.19 309 LEU A C 1
ATOM 2545 O O . LEU A 1 309 ? -21.812 29.785 49.279 1.00 95.19 309 LEU A O 1
ATOM 2549 N N . THR A 1 310 ? -22.176 28.757 47.312 1.00 95.19 310 THR A N 1
ATOM 2550 C CA . THR A 1 310 ? -23.640 28.794 47.376 1.00 95.19 310 THR A CA 1
ATOM 2551 C C . THR A 1 310 ? -24.152 28.002 48.576 1.00 95.19 310 THR A C 1
ATOM 2553 O O . THR A 1 310 ? -25.027 28.475 49.295 1.00 95.19 310 THR A O 1
ATOM 2556 N N . GLU A 1 311 ? -23.576 26.829 48.847 1.00 94.81 311 GLU A N 1
ATOM 2557 C CA . GLU A 1 311 ? -23.958 26.024 50.008 1.00 94.81 311 GLU A CA 1
ATOM 2558 C C . GLU A 1 311 ? -23.558 26.687 51.332 1.00 94.81 311 GLU A C 1
ATOM 2560 O O . GLU A 1 311 ? -24.361 26.751 52.260 1.00 94.81 311 GLU A O 1
ATOM 2565 N N . LYS A 1 312 ? -22.356 27.276 51.409 1.00 95.56 312 LYS A N 1
ATOM 2566 C CA . LYS A 1 312 ? -21.949 28.068 52.581 1.00 95.56 312 LYS A CA 1
ATOM 2567 C C . LYS A 1 312 ? -22.869 29.263 52.820 1.00 95.56 312 LYS A C 1
ATOM 2569 O O . LYS A 1 312 ? -23.183 29.559 53.969 1.00 95.56 312 LYS A O 1
ATOM 2574 N N . LEU A 1 313 ? -23.299 29.939 51.755 1.00 94.88 313 LEU A N 1
ATOM 2575 C CA . LEU A 1 313 ? -24.206 31.077 51.861 1.00 94.88 313 LEU A CA 1
ATOM 2576 C C . LEU A 1 313 ? -25.558 30.652 52.444 1.00 94.88 313 LEU A C 1
ATOM 2578 O O . LEU A 1 313 ? -26.050 31.340 53.330 1.00 94.88 313 LEU A O 1
ATOM 2582 N N . LYS A 1 314 ? -26.107 29.501 52.021 1.00 95.38 314 LYS A N 1
ATOM 2583 C CA . LYS A 1 314 ? -27.344 28.949 52.604 1.00 95.38 314 LYS A CA 1
ATOM 2584 C C . LYS A 1 314 ? -27.218 28.698 54.106 1.00 95.38 314 LYS A C 1
ATOM 2586 O O . LYS A 1 314 ? -28.101 29.085 54.862 1.00 95.38 314 LYS A O 1
ATOM 2591 N N . VAL A 1 315 ? -26.109 28.093 54.542 1.00 94.94 315 VAL A N 1
ATOM 2592 C CA . VAL A 1 315 ? -25.866 27.830 55.971 1.00 94.94 315 VAL A CA 1
ATOM 2593 C C . VAL A 1 315 ? -25.871 29.133 56.771 1.00 94.94 315 VAL A C 1
ATOM 2595 O O . VAL A 1 315 ? -26.557 29.225 57.784 1.00 94.94 315 VAL A O 1
ATOM 2598 N N . VAL A 1 316 ? -25.169 30.161 56.286 1.00 94.56 316 VAL A N 1
ATOM 2599 C CA . VAL A 1 316 ? -25.132 31.474 56.949 1.00 94.56 316 VAL A CA 1
ATOM 2600 C C . VAL A 1 316 ? -26.516 32.125 56.978 1.00 94.56 316 VAL A C 1
ATOM 2602 O O . VAL A 1 316 ? -26.904 32.683 58.001 1.00 94.56 316 VAL A O 1
ATOM 2605 N N . THR A 1 317 ? -27.291 32.046 55.891 1.00 94.25 317 THR A N 1
ATOM 2606 C CA . THR A 1 317 ? -28.653 32.602 55.873 1.00 94.25 317 THR A CA 1
ATOM 2607 C C . THR A 1 317 ? -29.594 31.871 56.828 1.00 94.25 317 THR A C 1
ATOM 2609 O O . THR A 1 317 ? -30.410 32.520 57.479 1.00 94.25 317 THR A O 1
ATOM 2612 N N . ASP A 1 318 ? -29.456 30.550 56.969 1.00 93.06 318 ASP A N 1
ATOM 2613 C CA . ASP A 1 318 ? -30.252 29.753 57.907 1.00 93.06 318 ASP A CA 1
ATOM 2614 C C . ASP A 1 318 ? -29.888 30.067 59.368 1.00 93.06 318 ASP A C 1
ATOM 2616 O O . ASP A 1 318 ? -30.765 30.144 60.232 1.00 93.06 318 ASP A O 1
ATOM 2620 N N . GLU A 1 319 ? -28.599 30.264 59.666 1.00 93.25 319 GLU A N 1
ATOM 2621 C CA . GLU A 1 319 ? -28.128 30.703 60.987 1.00 93.25 319 GLU A CA 1
ATOM 2622 C C . GLU A 1 319 ? -28.626 32.111 61.329 1.00 93.25 319 GLU A C 1
ATOM 2624 O O . GLU A 1 319 ? -29.119 32.331 62.440 1.00 93.25 319 GLU A O 1
ATOM 2629 N N . GLN A 1 320 ? -28.579 33.039 60.369 1.00 92.50 320 GLN A N 1
ATOM 2630 C CA . GLN A 1 320 ? -29.107 34.391 60.545 1.00 92.50 320 GLN A CA 1
ATOM 2631 C C . GLN A 1 320 ? -30.614 34.363 60.827 1.00 92.50 320 GLN A C 1
ATOM 2633 O O . GLN A 1 320 ? -31.059 34.968 61.798 1.00 92.50 320 GLN A O 1
ATOM 2638 N N . ALA A 1 321 ? -31.392 33.591 60.058 1.00 92.12 321 ALA A N 1
ATOM 2639 C CA . ALA A 1 321 ? -32.834 33.459 60.266 1.00 92.12 321 ALA A CA 1
ATOM 2640 C C . ALA A 1 321 ? -33.182 32.895 61.657 1.00 92.12 321 ALA A C 1
ATOM 2642 O O . ALA A 1 321 ? -34.140 33.344 62.289 1.00 92.12 321 ALA A O 1
ATOM 2643 N N . LYS A 1 322 ? -32.391 31.939 62.172 1.00 92.62 322 LYS A N 1
ATOM 2644 C CA . LYS A 1 322 ? -32.547 31.425 63.546 1.00 92.62 322 LYS A CA 1
ATOM 2645 C C . LYS A 1 322 ? -32.257 32.496 64.594 1.00 92.62 322 LYS A C 1
ATOM 2647 O O . LYS A 1 322 ? -33.012 32.610 65.558 1.00 92.62 322 LYS A O 1
ATOM 2652 N N . SER A 1 323 ? -31.183 33.264 64.413 1.00 90.88 323 SER A N 1
ATOM 2653 C CA . SER A 1 323 ? -30.823 34.354 65.324 1.00 90.88 323 SER A CA 1
ATOM 2654 C C . SER A 1 323 ? -31.896 35.445 65.339 1.00 90.88 323 SER A C 1
ATOM 2656 O O . SER A 1 323 ? -32.314 35.875 66.413 1.00 90.88 323 SER A O 1
ATOM 2658 N N . ASP A 1 324 ? -32.391 35.848 64.168 1.00 92.94 324 ASP A N 1
ATOM 2659 C CA . ASP A 1 324 ? -33.449 36.855 64.034 1.00 92.94 324 ASP A CA 1
ATOM 2660 C C . ASP A 1 324 ? -34.747 36.392 64.714 1.00 92.94 324 ASP A C 1
ATOM 2662 O O . ASP A 1 324 ? -35.378 37.160 65.444 1.00 92.94 324 ASP A O 1
ATOM 2666 N N . ASN A 1 325 ? -35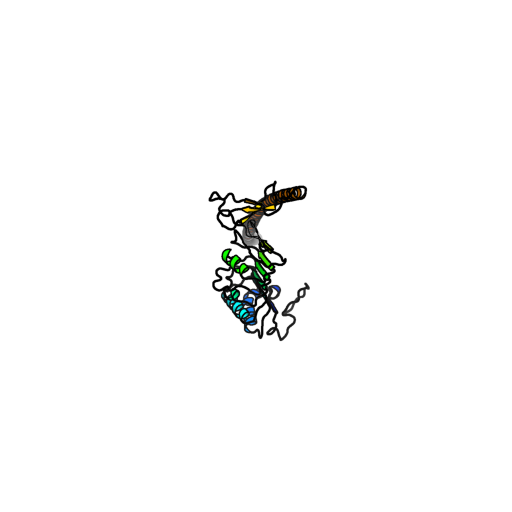.117 35.114 64.553 1.00 91.50 325 ASN A N 1
ATOM 2667 C CA . ASN A 1 325 ? -36.287 34.544 65.223 1.00 91.50 325 ASN A CA 1
ATOM 2668 C C . ASN A 1 325 ? -36.120 34.505 66.755 1.00 91.50 325 ASN A C 1
ATOM 2670 O O . ASN A 1 325 ? -37.049 34.840 67.486 1.00 91.50 325 ASN A O 1
ATOM 2674 N N . HIS A 1 326 ? -34.924 34.172 67.255 1.00 92.31 326 HIS A N 1
ATOM 2675 C CA . HIS A 1 326 ? -34.641 34.188 68.693 1.00 92.31 326 HIS A CA 1
ATOM 2676 C C . HIS A 1 326 ? -34.726 35.602 69.292 1.00 92.31 326 HIS A C 1
ATOM 2678 O O . HIS A 1 326 ? -35.294 35.794 70.369 1.00 92.31 326 HIS A O 1
ATOM 2684 N N . ILE A 1 327 ? -34.216 36.614 68.582 1.00 92.62 327 ILE A N 1
ATOM 2685 C CA . ILE A 1 327 ? -34.354 38.019 68.991 1.00 92.62 327 ILE A CA 1
ATOM 2686 C C . ILE A 1 327 ? -35.837 38.409 69.054 1.00 92.62 327 ILE A C 1
ATOM 2688 O O . ILE A 1 327 ? -36.260 39.033 70.027 1.00 92.62 327 ILE A O 1
ATOM 2692 N N . LEU A 1 328 ? -36.642 38.014 68.063 1.00 91.44 328 LEU A N 1
ATOM 2693 C CA . LEU A 1 328 ? -38.077 38.303 68.039 1.00 91.44 328 LEU A CA 1
ATOM 2694 C C . LEU A 1 328 ? -38.815 37.684 69.239 1.00 91.44 328 LEU A C 1
ATOM 2696 O O . LEU A 1 328 ? -39.652 38.348 69.856 1.00 91.44 328 LEU A O 1
ATOM 2700 N N . GLU A 1 329 ? -38.487 36.445 69.611 1.00 90.81 329 GLU A N 1
ATOM 2701 C CA . GLU A 1 329 ? -39.037 35.776 70.799 1.00 90.81 329 GLU A CA 1
ATOM 2702 C C . GLU A 1 329 ? -38.688 36.518 72.098 1.00 90.81 329 GLU A C 1
ATOM 2704 O O . GLU A 1 329 ? -39.561 36.712 72.952 1.00 90.81 329 GLU A O 1
ATOM 2709 N N . LEU A 1 330 ? -37.439 36.977 72.240 1.00 90.12 330 LEU A N 1
ATOM 2710 C CA . LEU A 1 330 ? -36.989 37.762 73.394 1.00 90.12 330 LEU A CA 1
ATOM 2711 C C . LEU A 1 330 ? -37.697 39.118 73.472 1.00 90.12 330 LEU A C 1
ATOM 2713 O O . LEU A 1 330 ? -38.182 39.496 74.538 1.00 90.12 330 LEU A O 1
ATOM 2717 N N . VAL A 1 331 ? -37.807 39.833 72.350 1.00 91.88 331 VAL A N 1
ATOM 2718 C CA . VAL A 1 331 ? -38.523 41.117 72.273 1.00 91.88 331 VAL A CA 1
ATOM 2719 C C . VAL A 1 331 ? -39.995 40.934 72.646 1.00 91.88 331 VAL A C 1
ATOM 2721 O O . VAL A 1 331 ? -40.523 41.695 73.455 1.00 91.88 331 VAL A O 1
ATOM 2724 N N . THR A 1 332 ? -40.642 39.889 72.126 1.00 87.75 332 THR A N 1
ATOM 2725 C CA . THR A 1 332 ? -42.047 39.572 72.430 1.00 87.75 332 THR A CA 1
ATOM 2726 C C . THR A 1 332 ? -42.238 39.201 73.903 1.00 87.75 332 THR A C 1
ATOM 2728 O O . THR A 1 332 ? -43.214 39.615 74.529 1.00 87.75 332 THR A O 1
ATOM 2731 N N . SER A 1 333 ? -41.308 38.435 74.479 1.00 87.00 333 SER A N 1
ATOM 2732 C CA . SER A 1 333 ? -41.341 38.059 75.898 1.00 87.00 333 SER A CA 1
ATOM 2733 C C . SER A 1 333 ? -41.150 39.270 76.810 1.00 87.00 333 SER A C 1
ATOM 2735 O O . SER A 1 333 ? -41.894 39.427 77.776 1.00 87.00 333 SER A O 1
ATOM 2737 N N . ASN A 1 334 ? -40.216 40.164 76.472 1.00 85.06 334 ASN A N 1
ATOM 2738 C CA . ASN A 1 334 ? -40.023 41.420 77.193 1.00 85.06 334 ASN A CA 1
ATOM 2739 C C . ASN A 1 334 ? -41.268 42.311 77.119 1.00 85.06 334 ASN A C 1
ATOM 2741 O O . ASN A 1 334 ? -41.696 42.807 78.155 1.00 85.06 334 ASN A O 1
ATOM 2745 N N . ALA A 1 335 ? -41.890 42.454 75.941 1.00 84.75 335 ALA A N 1
ATOM 2746 C CA . ALA A 1 335 ? -43.119 43.233 75.775 1.00 84.75 335 ALA A CA 1
ATOM 2747 C C . ALA A 1 335 ? -44.250 42.745 76.702 1.00 84.75 335 ALA A C 1
ATOM 2749 O O . ALA A 1 335 ? -44.858 43.553 77.406 1.00 84.75 335 ALA A O 1
ATOM 2750 N N . LYS A 1 336 ? -44.459 41.421 76.787 1.00 83.56 336 LYS A N 1
ATOM 2751 C CA . LYS A 1 336 ? -45.437 40.802 77.701 1.00 83.56 336 LYS A CA 1
ATOM 2752 C C . LYS A 1 336 ? -45.122 41.060 79.174 1.00 83.56 336 LYS A C 1
ATOM 2754 O O . LYS A 1 336 ? -46.038 41.285 79.956 1.00 83.56 336 LYS A O 1
ATOM 2759 N N . LEU A 1 337 ? -43.846 41.017 79.563 1.00 80.69 337 LEU A N 1
ATOM 2760 C CA . LEU A 1 337 ? -43.432 41.329 80.935 1.00 80.69 337 LEU A CA 1
ATOM 2761 C C . LEU A 1 337 ? -43.697 42.800 81.276 1.00 80.69 337 LEU A C 1
ATOM 2763 O O . LEU A 1 337 ? -44.174 43.085 82.369 1.00 80.69 337 LEU A O 1
ATOM 2767 N N . THR A 1 338 ? -43.445 43.733 80.352 1.00 78.31 338 THR A N 1
ATOM 2768 C CA . THR A 1 338 ? -43.787 45.150 80.566 1.00 78.31 338 THR A CA 1
ATOM 2769 C C . THR A 1 338 ? -45.288 45.390 80.699 1.00 78.31 338 THR A C 1
ATOM 2771 O O . THR A 1 338 ? -45.674 46.205 81.527 1.00 78.31 338 THR A O 1
ATOM 2774 N N . GLU A 1 339 ? -46.136 44.674 79.953 1.00 77.19 339 GLU A N 1
ATOM 2775 C CA . GLU A 1 339 ? -47.600 44.764 80.104 1.00 77.19 339 GLU A CA 1
ATOM 2776 C C . GLU A 1 339 ? -48.111 44.214 81.446 1.00 77.19 339 GLU A C 1
ATOM 2778 O O . GLU A 1 339 ? -49.159 44.642 81.907 1.00 77.19 339 GLU A O 1
ATOM 2783 N N . GLN A 1 340 ? -47.391 43.287 82.089 1.00 73.69 340 GLN A N 1
ATOM 2784 C CA . GLN A 1 340 ? -47.752 42.750 83.413 1.00 73.69 340 GLN A CA 1
ATOM 2785 C C . GLN A 1 340 ? -47.320 43.647 84.586 1.00 73.69 340 GLN A C 1
ATOM 2787 O O . GLN A 1 340 ? -47.727 43.404 85.721 1.00 73.69 340 GLN A O 1
ATOM 2792 N N . LEU A 1 341 ? -46.454 44.632 84.333 1.00 65.38 341 LEU A N 1
ATOM 2793 C CA . LEU A 1 341 ? -45.889 45.539 85.340 1.00 65.38 341 LEU A CA 1
ATOM 2794 C C . LEU A 1 341 ? -46.583 46.913 85.387 1.00 65.38 341 LEU A C 1
ATOM 2796 O O . LEU A 1 341 ? -46.245 47.725 86.250 1.00 65.38 341 LEU A O 1
ATOM 2800 N N . VAL A 1 342 ? -47.527 47.165 84.476 1.00 54.56 342 VAL A N 1
ATOM 2801 C CA . VAL A 1 342 ? -48.429 48.331 84.438 1.00 54.56 342 VAL A CA 1
ATOM 2802 C C . VAL A 1 342 ? -49.800 47.891 84.928 1.00 54.56 342 VAL A C 1
ATOM 2804 O O . VAL A 1 342 ? -50.412 48.664 85.699 1.00 54.56 342 VAL A O 1
#

Organism: Hevea brasiliensis (NCBI:txid3981)

Foldseek 3Di:
DDDDDDDDDDDDPPVPDPDQLLADQAEAAEPVNDDPVCLVCVLVVLLVSLVSRDAARQHDAHAHADDPDLVSVVVNLVSNLVRLYAEYHDHYNDDAAREDPLVNLVRQNYQEYHDERHEHDDNPPRQANANHAEYHYELYEDEQVVVLVHQVRHQNHQYYHAYAYPHPQAHARAHADHPDDDDHYYHPDDDHPDDDYDPDDDDFDAFPVRHTWDWDADCDLQAHRWIKTAHPCVPPDDRPDIGTPDDGDDDPVSVVSVVVVVVVVVVVVVVVVVVVVVVVVVVVVVVVVVVVVVVVVVVVVVVVVVVVVVVVVVVVVVVVVVVVVVVVVVVVVVVVVVVVVD

InterPro domains:
  IPR010666 Zinc finger, GRF-type [PF06839] (206-246)
  IPR010666 Zinc finger, GRF-type [PS51999] (207-248)
  IPR032675 Leucine-rich repeat domain superfamily [G3DSA:3.80.10.10] (50-199)
  IPR055411 F-box/LRR-repeat protein 15/At3g58940/PEG3-like, LRR domain [PF24758] (75-184)

Radius of gyration: 36.42 Å; chains: 1; bounding box: 86×78×119 Å

Sequence (342 aa):
MFATKRRCEDKYIVKEVEGKWHTVPHIIVDENFFHERSQRKLEGIINYILIRHEGNIEKFSVSVEKVKDCYNMKLWIWSLLQKSIKELSLIIRRGQHNEVPSDLFSCQQLRKLSLCHFEVKQAHSFKGFHNLISLKLNKVNIATAIFESLISRCPLLEQLTVRNLSCIDHLHINVPKLNSRIFEVTRMSGELKSITTFSEPQPVMHCKHGLCAELDTSWTTDDPGRRFWRCQMWQRGDCGFFQWFDPEIVGRPKELINRLRSQKKALENRLKSQEAENWVISTRACELEQKLIDANAKIKSLSIMNDVLTEKLKVVTDEQAKSDNHILELVTSNAKLTEQLV

pLDDT: mean 73.9, std 17.79, range [21.77, 96.12]